Protein AF-A0A1Z4RRH3-F1 (afdb_monomer_lite)

pLDDT: mean 76.37, std 22.97, range [36.44, 98.81]

Foldseek 3Di:
DDDDDDDPDDPQDDDDDDDDDDDDDDDDDDDDDDDDDDDDPDDDDDPPPPPPPPCPPCLDLVVLVVLQVVLVVCVVVVVLVSSLVSLVSSLVSLVVQLVVLQVQLVVCVPPDNVSSVVSPVSSVVSLVSSLVSLQVSLVSCVVVVNNVVNLVSLVVSCVSPPCPDPSNVVSVVSCCVVVVDPDHDDDPDDPPPPPPDDDDDDDDDDDDDDDDDDDDDDDDDDDDDDDDDDDDDDDDDD

Structure (mmCIF, N/CA/C/O backbone):
data_AF-A0A1Z4RRH3-F1
#
_entry.id   AF-A0A1Z4RRH3-F1
#
loop_
_atom_site.group_PDB
_atom_site.id
_atom_site.type_symbol
_atom_site.label_atom_id
_atom_site.label_alt_id
_atom_site.label_comp_id
_atom_site.label_asym_id
_atom_site.label_entity_id
_atom_site.label_seq_id
_atom_site.pdbx_PDB_ins_code
_atom_site.Cartn_x
_atom_site.Cartn_y
_atom_site.Cartn_z
_atom_site.occupancy
_atom_site.B_iso_or_equiv
_atom_site.auth_seq_id
_atom_site.auth_comp_id
_atom_site.auth_asym_id
_atom_site.auth_atom_id
_atom_site.pdbx_PDB_model_num
ATOM 1 N N . MET A 1 1 ? -49.517 -27.816 3.207 1.00 49.09 1 MET A N 1
ATOM 2 C CA . MET A 1 1 ? -48.050 -27.726 3.053 1.00 49.09 1 MET A CA 1
ATOM 3 C C . MET A 1 1 ? -47.713 -27.229 1.655 1.00 49.09 1 MET A C 1
ATOM 5 O O . MET A 1 1 ? -48.029 -27.925 0.699 1.00 49.09 1 MET A O 1
ATOM 9 N N . PRO A 1 2 ? -47.130 -26.027 1.548 1.00 43.59 2 PRO A N 1
ATOM 10 C CA . PRO A 1 2 ? -46.137 -25.720 0.515 1.00 43.59 2 PRO A CA 1
ATOM 11 C C . PRO A 1 2 ? -44.887 -25.030 1.107 1.00 43.59 2 PRO A C 1
ATOM 13 O O . PRO A 1 2 ? -44.972 -24.302 2.094 1.00 43.59 2 PRO A O 1
ATOM 16 N N . LYS A 1 3 ? -43.713 -25.284 0.515 1.00 48.03 3 LYS A N 1
ATOM 17 C CA . LYS A 1 3 ? -42.422 -24.691 0.906 1.00 48.03 3 LYS A CA 1
ATOM 18 C C . LYS A 1 3 ? -42.328 -23.246 0.393 1.00 48.03 3 LYS A C 1
ATOM 20 O O . LYS A 1 3 ? -42.442 -23.037 -0.811 1.00 48.03 3 LYS A O 1
ATOM 25 N N . LEU A 1 4 ? -42.086 -22.277 1.282 1.00 42.31 4 LEU A N 1
ATOM 26 C CA . LEU A 1 4 ? -41.674 -20.918 0.907 1.00 42.31 4 LEU A CA 1
ATOM 27 C C . LEU A 1 4 ? -40.146 -20.871 0.763 1.00 42.31 4 LEU A C 1
ATOM 29 O O . LEU A 1 4 ? -39.418 -21.211 1.691 1.00 42.31 4 LEU A O 1
ATOM 33 N N . ASN A 1 5 ? -39.688 -20.459 -0.416 1.00 41.81 5 ASN A N 1
ATOM 34 C CA . ASN A 1 5 ? -38.292 -20.213 -0.764 1.00 41.81 5 ASN A CA 1
ATOM 35 C C . ASN A 1 5 ? -37.915 -18.774 -0.348 1.00 41.81 5 ASN A C 1
ATOM 37 O O . ASN A 1 5 ? -38.615 -17.835 -0.723 1.00 41.81 5 ASN A O 1
ATOM 41 N N . ILE A 1 6 ? -36.853 -18.600 0.448 1.00 55.06 6 ILE A N 1
ATOM 42 C CA . ILE A 1 6 ? -36.464 -17.338 1.119 1.00 55.06 6 ILE A CA 1
ATOM 43 C C . ILE A 1 6 ? -35.182 -16.776 0.481 1.00 55.06 6 ILE A C 1
ATOM 45 O O . ILE A 1 6 ? -34.203 -16.532 1.167 1.00 55.06 6 ILE A O 1
ATOM 49 N N . ASN A 1 7 ? -35.156 -16.587 -0.842 1.00 48.81 7 ASN A N 1
ATOM 50 C CA . ASN A 1 7 ? -33.930 -16.151 -1.533 1.00 48.81 7 ASN A CA 1
ATOM 51 C C . ASN A 1 7 ? -34.070 -14.941 -2.476 1.00 48.81 7 ASN A C 1
ATOM 53 O O . ASN A 1 7 ? -33.170 -14.713 -3.269 1.00 48.81 7 ASN A O 1
ATOM 57 N N . ASP A 1 8 ? -35.119 -14.115 -2.366 1.00 49.94 8 ASP A N 1
ATOM 58 C CA . ASP A 1 8 ? -35.350 -13.026 -3.345 1.00 49.94 8 ASP A CA 1
ATOM 59 C C . ASP A 1 8 ? -35.604 -11.623 -2.769 1.00 49.94 8 ASP A C 1
ATOM 61 O O . ASP A 1 8 ? -36.307 -10.807 -3.366 1.00 49.94 8 ASP A O 1
ATOM 65 N N . ARG A 1 9 ? -35.028 -11.272 -1.613 1.00 52.41 9 ARG A N 1
ATOM 66 C CA . ARG A 1 9 ? -35.102 -9.884 -1.116 1.00 52.41 9 ARG A CA 1
ATOM 67 C C . ARG A 1 9 ? -33.844 -9.460 -0.373 1.00 52.41 9 ARG A C 1
ATOM 69 O O . ARG A 1 9 ? -33.798 -9.662 0.828 1.00 52.41 9 ARG A O 1
ATOM 76 N N . GLN A 1 10 ? -32.880 -8.861 -1.081 1.00 48.16 10 GLN A N 1
ATOM 77 C CA . GLN A 1 10 ? -32.069 -7.711 -0.610 1.00 48.16 10 GLN A CA 1
ATOM 78 C C . GLN A 1 10 ? -31.102 -7.134 -1.677 1.00 48.16 10 GLN A C 1
ATOM 80 O O . GLN A 1 10 ? -30.244 -6.318 -1.358 1.00 48.16 10 GLN A O 1
ATOM 85 N N . PHE A 1 11 ? -31.228 -7.487 -2.960 1.00 47.66 11 PHE A N 1
ATOM 86 C CA . PHE A 1 11 ? -30.386 -6.916 -4.019 1.00 47.66 11 PHE A CA 1
ATOM 87 C C . PHE A 1 11 ? -31.148 -5.836 -4.800 1.00 47.66 11 PHE A C 1
ATOM 89 O O . PHE A 1 11 ? -31.590 -6.093 -5.909 1.00 47.66 11 PHE A O 1
ATOM 96 N N . SER A 1 12 ? -31.378 -4.658 -4.200 1.00 45.47 12 SER A N 1
ATOM 97 C CA . SER A 1 12 ? -31.616 -3.392 -4.931 1.00 45.47 12 SER A CA 1
ATOM 98 C C . SER A 1 12 ? -31.914 -2.221 -3.979 1.00 45.47 12 SER A C 1
ATOM 100 O O . SER A 1 12 ? -33.076 -1.900 -3.743 1.00 45.47 12 SER A O 1
ATOM 102 N N . LEU A 1 13 ? -30.885 -1.535 -3.476 1.00 38.53 13 LEU A N 1
ATOM 103 C CA . LEU A 1 13 ? -30.997 -0.211 -2.841 1.00 38.53 13 LEU A CA 1
ATOM 104 C C . LEU A 1 13 ? -29.638 0.515 -2.979 1.00 38.53 13 LEU A C 1
ATOM 106 O O . LEU A 1 13 ? -28.646 -0.031 -2.525 1.00 38.53 13 LEU A O 1
ATOM 110 N N . ILE A 1 14 ? -29.432 1.715 -3.528 1.00 47.66 14 ILE A N 1
ATOM 111 C CA . ILE A 1 14 ? -30.179 2.651 -4.377 1.00 47.66 14 ILE A CA 1
ATOM 112 C C . ILE A 1 14 ? -29.084 3.446 -5.117 1.00 47.66 14 ILE A C 1
ATOM 114 O O . ILE A 1 14 ? -28.177 3.992 -4.490 1.00 47.66 14 ILE A O 1
ATOM 118 N N . PHE A 1 15 ? -29.175 3.524 -6.443 1.00 48.03 15 PHE A N 1
ATOM 119 C CA . PHE A 1 15 ? -28.400 4.435 -7.285 1.00 48.03 15 PHE A CA 1
ATOM 120 C C . PHE A 1 15 ? -28.913 5.866 -7.049 1.00 48.03 15 PHE A C 1
ATOM 122 O O . PHE A 1 15 ? -30.026 6.185 -7.454 1.00 48.03 15 PHE A O 1
ATOM 129 N N . ASN A 1 16 ? -28.141 6.718 -6.372 1.00 37.84 16 ASN A N 1
ATOM 130 C CA . ASN A 1 16 ? -28.470 8.136 -6.190 1.00 37.84 16 ASN A CA 1
ATOM 131 C C . ASN A 1 16 ? -27.359 9.004 -6.791 1.00 37.84 16 ASN A C 1
ATOM 133 O O . ASN A 1 16 ? -26.435 9.416 -6.094 1.00 37.84 16 ASN A O 1
ATOM 137 N N . LEU A 1 17 ? -27.460 9.295 -8.090 1.00 43.72 17 LEU A N 1
ATOM 138 C CA . LEU A 1 17 ? -26.687 10.358 -8.736 1.00 43.72 17 LEU A CA 1
ATOM 139 C C . LEU A 1 17 ? -27.622 11.262 -9.550 1.00 43.72 17 LEU A C 1
ATOM 141 O O . LEU A 1 17 ? -27.669 11.241 -10.774 1.00 43.72 17 LEU A O 1
ATOM 145 N N . THR A 1 18 ? -28.389 12.057 -8.816 1.00 40.94 18 THR A N 1
ATOM 146 C CA . THR A 1 18 ? -29.237 13.163 -9.283 1.00 40.94 18 THR A CA 1
ATOM 147 C C . THR A 1 18 ? -29.171 14.182 -8.148 1.00 40.94 18 THR A C 1
ATOM 149 O O . THR A 1 18 ? -29.613 13.891 -7.044 1.00 40.94 18 THR A O 1
ATOM 152 N N . THR A 1 19 ? -28.576 15.369 -8.256 1.00 42.31 19 THR A N 1
ATOM 153 C CA . THR A 1 19 ? -28.977 16.497 -9.106 1.00 42.31 19 THR A CA 1
ATOM 154 C C . THR A 1 19 ? -27.961 17.621 -8.843 1.00 42.31 19 THR A C 1
ATOM 156 O O . THR A 1 19 ? -27.684 17.864 -7.670 1.00 42.31 19 THR A O 1
ATOM 159 N N . ARG A 1 20 ? -27.442 18.309 -9.879 1.00 50.25 20 ARG A N 1
ATOM 160 C CA . ARG A 1 20 ? -27.109 19.764 -9.927 1.00 50.25 20 ARG A CA 1
ATOM 161 C C . ARG A 1 20 ? -26.192 20.101 -11.113 1.00 50.25 20 ARG A C 1
ATOM 163 O O . ARG A 1 20 ? -25.026 20.441 -10.958 1.00 50.25 20 ARG A O 1
ATOM 170 N N . TYR A 1 21 ? -26.776 20.061 -12.308 1.00 38.84 21 TYR A N 1
ATOM 171 C CA . TYR A 1 21 ? -26.393 20.967 -13.388 1.00 38.84 21 TYR A CA 1
ATOM 172 C C . TYR A 1 21 ? -27.219 22.245 -13.199 1.00 38.84 21 TYR A C 1
ATOM 174 O O . TYR A 1 21 ? -28.445 22.190 -13.284 1.00 38.84 21 TYR A O 1
ATOM 182 N N . LEU A 1 22 ? -26.574 23.383 -12.935 1.00 46.41 22 LEU A N 1
ATOM 183 C CA . LEU A 1 22 ? -27.162 24.684 -13.244 1.00 46.41 22 LEU A CA 1
ATOM 184 C C . LEU A 1 22 ? -26.135 25.544 -13.986 1.00 46.41 22 LEU A C 1
ATOM 186 O O . LEU A 1 22 ? -25.133 26.000 -13.447 1.00 46.41 22 LEU A O 1
ATOM 190 N N . LEU A 1 23 ? -26.457 25.690 -15.261 1.00 39.47 23 LEU A N 1
ATOM 191 C CA . LEU A 1 23 ? -26.053 26.663 -16.259 1.00 39.47 23 LEU A CA 1
ATOM 192 C C . LEU A 1 23 ? -26.070 28.097 -15.693 1.00 39.47 23 LEU A C 1
ATOM 194 O O . LEU A 1 23 ? -27.136 28.579 -15.326 1.00 39.47 23 LEU A O 1
ATOM 198 N N . ILE A 1 24 ? -24.930 28.801 -15.706 1.00 48.62 24 ILE A N 1
ATOM 199 C CA . ILE A 1 24 ? -24.908 30.259 -15.911 1.00 48.62 24 ILE A CA 1
ATOM 200 C C . ILE A 1 24 ? -23.833 30.587 -16.950 1.00 48.62 24 ILE A C 1
ATOM 202 O O . ILE A 1 24 ? -22.635 30.628 -16.688 1.00 48.62 24 ILE A O 1
ATOM 206 N N . LEU A 1 25 ? -24.346 30.779 -18.160 1.00 41.19 25 LEU A N 1
ATOM 207 C CA . LEU A 1 25 ? -23.749 31.433 -19.305 1.00 41.19 25 LEU A CA 1
ATOM 208 C C . LEU A 1 25 ? -23.825 32.946 -19.062 1.00 41.19 25 LEU A C 1
ATOM 210 O O . LEU A 1 25 ? -24.920 33.504 -19.059 1.00 41.19 25 LEU A O 1
ATOM 214 N N . THR A 1 26 ? -22.686 33.616 -18.919 1.00 46.78 26 THR A N 1
ATOM 215 C CA . THR A 1 26 ? -22.592 35.058 -19.182 1.00 46.78 26 THR A CA 1
ATOM 216 C C . THR A 1 26 ? -21.395 35.319 -20.080 1.00 46.78 26 THR A C 1
ATOM 218 O O . THR A 1 26 ? -20.244 35.276 -19.650 1.00 46.78 26 THR A O 1
ATOM 221 N N . LEU A 1 27 ? -21.719 35.569 -21.349 1.00 45.22 27 LEU A N 1
ATOM 222 C CA . LEU A 1 27 ? -20.911 36.296 -22.318 1.00 45.22 27 LEU A CA 1
ATOM 223 C C . LEU A 1 27 ? -20.303 37.541 -21.661 1.00 45.22 27 LEU A C 1
ATOM 225 O O . LEU A 1 27 ? -21.038 38.389 -21.159 1.00 45.22 27 LEU A O 1
ATOM 229 N N . SER A 1 28 ? -18.986 37.695 -21.765 1.00 42.22 28 SER A N 1
ATOM 230 C CA . SER A 1 28 ? -18.381 39.021 -21.789 1.00 42.22 28 SER A CA 1
ATOM 231 C C . SER A 1 28 ? -17.502 39.119 -23.026 1.00 42.22 28 SER A C 1
ATOM 233 O O . SER A 1 28 ? -16.481 38.447 -23.162 1.00 42.22 28 SER A O 1
ATOM 235 N N . LEU A 1 29 ? -18.011 39.908 -23.964 1.00 49.06 29 LEU A N 1
ATOM 236 C CA . LEU A 1 29 ? -17.448 40.264 -25.249 1.00 49.06 29 LEU A CA 1
ATOM 237 C C . LEU A 1 29 ? -16.916 41.697 -25.099 1.00 49.06 29 LEU A C 1
ATOM 239 O O . LEU A 1 29 ? -17.702 42.630 -25.175 1.00 49.06 29 LEU A O 1
ATOM 243 N N . ILE A 1 30 ? -15.618 41.868 -24.851 1.00 48.75 30 ILE A N 1
ATOM 244 C CA . ILE A 1 30 ? -14.840 43.119 -24.983 1.00 48.75 30 ILE A CA 1
ATOM 245 C C . ILE A 1 30 ? -13.411 42.618 -25.265 1.00 48.75 30 ILE A C 1
ATOM 247 O O . ILE A 1 30 ? -12.857 41.893 -24.450 1.00 48.75 30 ILE A O 1
ATOM 251 N N . GLY A 1 31 ? -12.808 42.765 -26.441 1.00 41.50 31 GLY A N 1
ATOM 252 C CA . GLY A 1 31 ? -12.464 44.003 -27.133 1.00 41.50 31 GLY A CA 1
ATOM 253 C C . GLY A 1 31 ? -10.964 43.911 -27.450 1.00 41.50 31 GLY A C 1
ATOM 254 O O . GLY A 1 31 ? -10.138 44.027 -26.553 1.00 41.50 31 GLY A O 1
ATOM 255 N N . LEU A 1 32 ? -10.613 43.609 -28.704 1.00 44.47 32 LEU A N 1
ATOM 256 C CA . LEU A 1 32 ? -9.227 43.560 -29.185 1.00 44.47 32 LEU A CA 1
ATOM 257 C C . LEU A 1 32 ? -8.694 44.986 -29.398 1.00 44.47 32 LEU A C 1
ATOM 259 O O . LEU A 1 32 ? -9.338 45.754 -30.114 1.00 44.47 32 LEU A O 1
ATOM 263 N N . PRO A 1 33 ? -7.473 45.298 -28.939 1.00 52.44 33 PRO A N 1
ATOM 264 C CA . PRO A 1 33 ? -6.572 46.142 -29.702 1.00 52.44 33 PRO A CA 1
ATOM 265 C C . PRO A 1 33 ? -5.499 45.268 -30.357 1.00 52.44 33 PRO A C 1
ATOM 267 O O . PRO A 1 33 ? -4.758 44.534 -29.705 1.00 52.44 33 PRO A O 1
ATOM 270 N N . ILE A 1 34 ? -5.457 45.344 -31.686 1.00 48.81 34 ILE A N 1
ATOM 271 C CA . ILE A 1 34 ? -4.390 44.804 -32.522 1.00 48.81 34 ILE A CA 1
ATOM 272 C C . ILE A 1 34 ? -3.142 45.639 -32.226 1.00 48.81 34 ILE A C 1
ATOM 274 O O . ILE A 1 34 ? -3.043 46.781 -32.670 1.00 48.81 34 ILE A O 1
ATOM 278 N N . THR A 1 35 ? -2.201 45.084 -31.468 1.00 47.16 35 THR A N 1
ATOM 279 C CA . THR A 1 35 ? -0.867 45.670 -31.317 1.00 47.16 35 THR A CA 1
ATOM 280 C C . THR A 1 35 ? 0.059 45.018 -32.339 1.00 47.16 35 THR A C 1
ATOM 282 O O . THR A 1 35 ? 0.336 43.826 -32.265 1.00 47.16 35 THR A O 1
ATOM 285 N N . SER A 1 36 ? 0.462 45.831 -33.314 1.00 47.78 36 SER A N 1
ATOM 286 C CA . SER A 1 36 ? 1.729 45.828 -34.055 1.00 47.78 36 SER A CA 1
ATOM 287 C C . SER A 1 36 ? 2.430 44.480 -34.281 1.00 47.78 36 SER A C 1
ATOM 289 O O . SER A 1 36 ? 3.090 43.944 -33.395 1.00 47.78 36 SER A O 1
ATOM 291 N N . LEU A 1 37 ? 2.406 44.015 -35.536 1.00 42.72 37 LEU A N 1
ATOM 292 C CA . LEU A 1 37 ? 3.411 43.098 -36.076 1.00 42.72 37 LEU A CA 1
ATOM 293 C C . LEU A 1 37 ? 4.793 43.752 -35.942 1.00 42.72 37 LEU A C 1
ATOM 295 O O . LEU A 1 37 ? 5.133 44.667 -36.690 1.00 42.72 37 LEU A O 1
ATOM 299 N N . GLN A 1 38 ? 5.591 43.264 -35.001 1.00 46.50 38 GLN A N 1
ATOM 300 C CA . GLN A 1 38 ? 7.026 43.487 -34.979 1.00 46.50 38 GLN A CA 1
ATOM 301 C C . GLN A 1 38 ? 7.656 42.175 -35.436 1.00 46.50 38 GLN A C 1
ATOM 303 O O . GLN A 1 38 ? 7.606 41.166 -34.734 1.00 46.50 38 GLN A O 1
ATOM 308 N N . ALA A 1 39 ? 8.155 42.172 -36.673 1.00 47.31 39 ALA A N 1
ATOM 309 C CA . ALA A 1 39 ? 8.960 41.087 -37.205 1.00 47.31 39 ALA A CA 1
ATOM 310 C C . ALA A 1 39 ? 10.209 40.958 -36.326 1.00 47.31 39 ALA A C 1
ATOM 312 O O . ALA A 1 39 ? 11.121 41.778 -36.407 1.00 47.31 39 ALA A O 1
ATOM 313 N N . GLN A 1 40 ? 10.208 39.966 -35.440 1.00 39.62 40 GLN A N 1
ATOM 314 C CA . GLN A 1 40 ? 11.383 39.582 -34.684 1.00 39.62 40 GLN A CA 1
ATOM 315 C C . GLN A 1 40 ? 12.040 38.422 -35.419 1.00 39.62 40 GLN A C 1
ATOM 317 O O . GLN A 1 40 ? 11.528 37.304 -35.430 1.00 39.62 40 GLN A O 1
ATOM 322 N N . GLU A 1 41 ? 13.165 38.725 -36.062 1.00 46.69 41 GLU A N 1
ATOM 323 C CA . GLU A 1 41 ? 14.155 37.734 -36.461 1.00 46.69 41 GLU A CA 1
ATOM 324 C C . GLU A 1 41 ? 14.525 36.912 -35.222 1.00 46.69 41 GLU A C 1
ATOM 326 O O . GLU A 1 41 ? 15.184 37.397 -34.301 1.00 46.69 41 GLU A O 1
ATOM 331 N N . THR A 1 42 ? 14.060 35.668 -35.166 1.00 36.44 42 THR A N 1
ATOM 332 C CA . THR A 1 42 ? 14.525 34.692 -34.187 1.00 36.44 42 THR A CA 1
ATOM 333 C C . THR A 1 42 ? 15.576 33.821 -34.849 1.00 36.44 42 THR A C 1
ATOM 335 O O . THR A 1 42 ? 15.303 32.911 -35.631 1.00 36.44 42 THR A O 1
ATOM 338 N N . THR A 1 43 ? 16.821 34.142 -34.514 1.00 36.97 43 THR A N 1
ATOM 339 C CA . THR A 1 43 ? 17.958 33.241 -34.605 1.00 36.97 43 THR A CA 1
ATOM 340 C C . THR A 1 43 ? 17.579 31.883 -34.019 1.00 36.97 43 THR A C 1
ATOM 342 O O . THR A 1 43 ? 17.114 31.762 -32.885 1.00 36.97 43 THR A O 1
ATOM 345 N N . SER A 1 44 ? 17.749 30.848 -34.834 1.00 47.72 44 SER A N 1
ATOM 346 C CA . SER A 1 44 ? 17.620 29.459 -34.427 1.00 47.72 44 SER A CA 1
ATOM 347 C C . SER A 1 44 ? 18.663 29.146 -33.356 1.00 47.72 44 SER A C 1
ATOM 349 O O . SER A 1 44 ? 19.837 28.968 -33.659 1.00 47.72 44 SER A O 1
ATOM 351 N N . SER A 1 45 ? 18.221 29.075 -32.106 1.00 44.56 45 SER A N 1
ATOM 352 C CA . SER A 1 45 ? 18.906 28.356 -31.037 1.00 44.56 45 SER A CA 1
ATOM 353 C C . SER A 1 45 ? 17.863 27.481 -30.365 1.00 44.56 45 SER A C 1
ATOM 355 O O . SER A 1 45 ? 17.066 27.931 -29.546 1.00 44.56 45 SER A O 1
ATOM 357 N N . GLU A 1 46 ? 17.847 26.230 -30.812 1.00 50.22 46 GLU A N 1
ATOM 358 C CA . GLU A 1 46 ? 17.071 25.103 -30.313 1.00 50.22 46 GLU A CA 1
ATOM 359 C C . GLU A 1 46 ? 17.298 24.913 -28.805 1.00 50.22 46 GLU A C 1
ATOM 361 O O . GLU A 1 46 ? 18.138 24.134 -28.362 1.00 50.22 46 GLU A O 1
ATOM 366 N N . SER A 1 47 ? 16.538 25.625 -27.979 1.00 47.34 47 SER A N 1
ATOM 367 C CA . SER A 1 47 ? 16.235 25.157 -26.635 1.00 47.34 47 SER A CA 1
ATOM 368 C C . SER A 1 47 ? 14.992 24.289 -26.758 1.00 47.34 47 SER A C 1
ATOM 370 O O . SER A 1 47 ? 13.882 24.818 -26.741 1.00 47.34 47 SER A O 1
ATOM 372 N N . THR A 1 48 ? 15.154 22.970 -26.902 1.00 54.44 48 THR A N 1
ATOM 373 C CA . THR A 1 48 ? 14.059 22.022 -26.650 1.00 54.44 48 THR A CA 1
ATOM 374 C C . THR A 1 48 ? 13.415 22.413 -25.323 1.00 54.44 48 THR A C 1
ATOM 376 O O . THR A 1 48 ? 14.077 22.292 -24.282 1.00 54.44 48 THR A O 1
ATOM 379 N N . PRO A 1 49 ? 12.160 22.893 -25.297 1.00 47.25 49 PRO A N 1
ATOM 380 C CA . PRO A 1 49 ? 11.486 23.064 -24.036 1.00 47.25 49 PRO A CA 1
ATOM 381 C C . PRO A 1 49 ? 11.229 21.643 -23.553 1.00 47.25 49 PRO A C 1
ATOM 383 O O . PRO A 1 49 ? 10.341 20.949 -24.050 1.00 47.25 49 PRO A O 1
ATOM 386 N N . LYS A 1 50 ? 12.028 21.177 -22.587 1.00 55.75 50 LYS A N 1
ATOM 387 C CA . LYS A 1 50 ? 11.629 20.059 -21.739 1.00 55.75 50 LYS A CA 1
ATOM 388 C C . LYS A 1 50 ? 10.384 20.546 -21.017 1.00 55.75 50 LYS A C 1
ATOM 390 O O . LYS A 1 50 ? 10.481 21.142 -19.944 1.00 55.75 50 LYS A O 1
ATOM 395 N N . SER A 1 51 ? 9.233 20.360 -21.662 1.00 43.72 51 SER A N 1
ATOM 396 C CA . SER A 1 51 ? 7.914 20.603 -21.108 1.00 43.72 51 SER A CA 1
ATOM 397 C C . SER A 1 51 ? 7.771 19.619 -19.964 1.00 43.72 51 SER A C 1
ATOM 399 O O . SER A 1 51 ? 7.292 18.495 -20.098 1.00 43.72 51 SER A O 1
ATOM 401 N N . THR A 1 52 ? 8.331 20.013 -18.828 1.00 45.50 52 THR A N 1
ATOM 402 C CA . THR A 1 52 ? 8.111 19.360 -17.560 1.00 45.50 52 THR A CA 1
ATOM 403 C C . THR A 1 52 ? 6.702 19.781 -17.220 1.00 45.50 52 THR A C 1
ATOM 405 O O . THR A 1 52 ? 6.495 20.763 -16.509 1.00 45.50 52 THR A O 1
ATOM 408 N N . ILE A 1 53 ? 5.718 19.083 -17.791 1.00 49.78 53 ILE A N 1
ATOM 409 C CA . ILE A 1 53 ? 4.401 19.063 -17.187 1.00 49.78 53 ILE A CA 1
ATOM 410 C C . ILE A 1 53 ? 4.693 18.551 -15.780 1.00 49.78 53 ILE A C 1
ATOM 412 O O . ILE A 1 53 ? 4.947 17.362 -15.582 1.00 49.78 53 ILE A O 1
ATOM 416 N N . LYS A 1 54 ? 4.760 19.468 -14.806 1.00 45.47 54 LYS A N 1
ATOM 417 C CA . LYS A 1 54 ? 4.630 19.146 -13.390 1.00 45.47 54 LYS A CA 1
ATOM 418 C C . LYS A 1 54 ? 3.203 18.660 -13.241 1.00 45.47 54 LYS A C 1
ATOM 420 O O . LYS A 1 54 ? 2.302 19.371 -12.808 1.00 45.47 54 LYS A O 1
ATOM 425 N N . LEU A 1 55 ? 2.994 17.441 -13.709 1.00 43.91 55 LEU A N 1
ATOM 426 C CA . LEU A 1 55 ? 1.885 16.631 -13.327 1.00 43.91 55 LEU A CA 1
ATOM 427 C C . LEU A 1 55 ? 2.098 16.450 -11.832 1.00 43.91 55 LEU A C 1
ATOM 429 O O . LEU A 1 55 ? 2.775 15.529 -11.388 1.00 43.91 55 LEU A O 1
ATOM 433 N N . ASN A 1 56 ? 1.441 17.301 -11.051 1.00 53.09 56 ASN A N 1
ATOM 434 C CA . ASN A 1 56 ? 0.994 16.982 -9.699 1.00 53.09 56 ASN A CA 1
ATOM 435 C C . ASN A 1 56 ? -0.038 15.831 -9.789 1.00 53.09 56 ASN A C 1
ATOM 437 O O . ASN A 1 56 ? -1.093 15.862 -9.162 1.00 53.09 56 ASN A O 1
ATOM 441 N N . SER A 1 57 ? 0.200 14.881 -10.694 1.00 65.75 57 SER A N 1
ATOM 442 C CA . SER A 1 57 ? -0.707 13.835 -11.073 1.00 65.75 57 SER A CA 1
ATOM 443 C C . SER A 1 57 ? -0.591 12.817 -9.979 1.00 65.75 57 SER A C 1
ATOM 445 O O . SER A 1 57 ? 0.442 12.168 -9.796 1.00 65.75 57 SER A O 1
ATOM 447 N N . ILE A 1 58 ? -1.703 12.687 -9.274 1.00 74.81 58 ILE A N 1
ATOM 448 C CA . ILE A 1 58 ? -1.990 11.593 -8.359 1.00 74.81 58 ILE A CA 1
ATOM 449 C C . ILE A 1 58 ? -1.659 10.246 -9.031 1.00 74.81 58 ILE A C 1
ATOM 451 O O . ILE A 1 58 ? -1.273 9.301 -8.356 1.00 74.81 58 ILE A O 1
ATOM 455 N N . PHE A 1 59 ? -1.710 10.182 -10.366 1.00 88.31 59 PHE A N 1
ATOM 456 C CA . PHE A 1 59 ? -1.326 9.040 -11.179 1.00 88.31 59 PHE A CA 1
ATOM 457 C C . PHE A 1 59 ? 0.199 8.936 -11.420 1.00 88.31 59 PHE A C 1
ATOM 459 O O . PHE A 1 59 ? 0.684 8.998 -12.550 1.00 88.31 59 PHE A O 1
ATOM 466 N N . SER A 1 60 ? 0.969 8.816 -10.341 1.00 93.81 60 SER A N 1
ATOM 467 C CA . SER A 1 60 ? 2.423 8.588 -10.335 1.00 93.81 60 SER A CA 1
ATOM 468 C C . SER A 1 60 ? 2.818 7.816 -9.072 1.00 93.81 60 SER A C 1
ATOM 470 O O . SER A 1 60 ? 2.014 7.715 -8.142 1.00 93.81 60 SER A O 1
ATOM 472 N N . ILE A 1 61 ? 4.035 7.259 -9.015 1.00 95.56 61 ILE A N 1
ATOM 473 C CA . ILE A 1 61 ? 4.506 6.572 -7.798 1.00 95.56 61 ILE A CA 1
ATOM 474 C C . ILE A 1 61 ? 4.553 7.580 -6.641 1.00 95.56 61 ILE A C 1
ATOM 476 O O . ILE A 1 61 ? 4.078 7.301 -5.543 1.00 95.56 61 ILE A O 1
ATOM 480 N N . GLU A 1 62 ? 5.052 8.782 -6.908 1.00 95.94 62 GLU A N 1
ATOM 481 C CA . GLU A 1 62 ? 5.128 9.894 -5.964 1.00 95.94 62 GLU A CA 1
ATOM 482 C C . GLU A 1 62 ? 3.732 10.363 -5.532 1.00 95.94 62 GLU A C 1
ATOM 484 O O . GLU A 1 62 ? 3.514 10.645 -4.356 1.00 95.94 62 GLU A O 1
ATOM 489 N N . GLY A 1 63 ? 2.769 10.396 -6.457 1.00 96.00 63 GLY A N 1
ATOM 490 C CA . GLY A 1 63 ? 1.367 10.699 -6.167 1.00 96.00 63 GLY A CA 1
ATOM 491 C C . GLY A 1 63 ? 0.719 9.670 -5.239 1.00 96.00 63 GLY A C 1
ATOM 492 O O . GLY A 1 63 ? 0.062 10.052 -4.272 1.00 96.00 63 GLY A O 1
ATOM 493 N N . GLY A 1 64 ? 0.961 8.377 -5.476 1.00 97.19 64 GLY A N 1
ATOM 494 C CA . GLY A 1 64 ? 0.525 7.301 -4.582 1.00 97.19 64 GLY A CA 1
ATOM 495 C C . GLY A 1 64 ? 1.155 7.404 -3.189 1.00 97.19 64 GLY A C 1
ATOM 496 O O . GLY A 1 64 ? 0.450 7.310 -2.188 1.00 97.19 64 GLY A O 1
ATOM 497 N N . LYS A 1 65 ? 2.460 7.694 -3.106 1.00 97.75 65 LYS A N 1
ATOM 498 C CA . LYS A 1 65 ? 3.163 7.900 -1.825 1.00 97.75 65 LYS A CA 1
ATOM 499 C C . LYS A 1 65 ? 2.641 9.108 -1.063 1.00 97.75 65 LYS A C 1
ATOM 501 O O . LYS A 1 65 ? 2.478 9.049 0.151 1.00 97.75 65 LYS A O 1
ATOM 506 N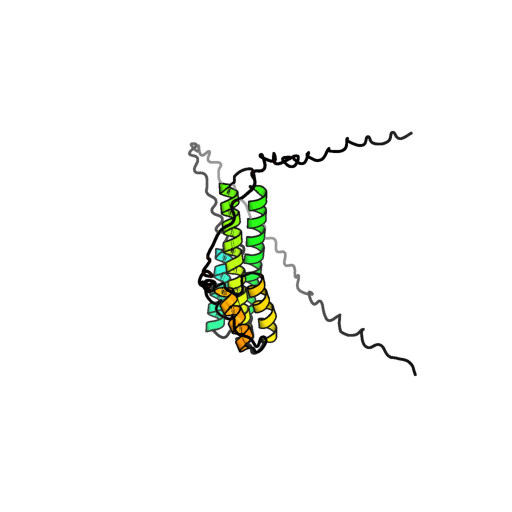 N . LYS A 1 66 ? 2.327 10.192 -1.771 1.00 97.62 66 LYS A N 1
ATOM 507 C CA . LYS A 1 66 ? 1.704 11.368 -1.167 1.00 97.62 66 LYS A CA 1
ATOM 508 C C . LYS A 1 66 ? 0.340 11.030 -0.560 1.00 97.62 66 LYS A C 1
ATOM 510 O O . LYS A 1 66 ? 0.046 11.486 0.536 1.00 97.62 66 LYS A O 1
ATOM 515 N N . LEU A 1 67 ? -0.474 10.212 -1.234 1.00 98.12 67 LEU A N 1
ATOM 516 C CA . LEU A 1 67 ? -1.748 9.748 -0.673 1.00 98.12 67 LEU A CA 1
ATOM 517 C C . LEU A 1 67 ? -1.551 8.950 0.622 1.00 98.12 67 LEU A C 1
ATOM 519 O O . LEU A 1 67 ? -2.330 9.138 1.549 1.00 98.12 67 LEU A O 1
ATOM 523 N N . MET A 1 68 ? -0.520 8.104 0.706 1.00 98.56 68 MET A N 1
ATOM 524 C CA . MET A 1 68 ? -0.189 7.393 1.949 1.00 98.56 68 MET A CA 1
ATOM 525 C C . MET A 1 68 ? 0.216 8.363 3.064 1.00 98.56 68 MET A C 1
ATOM 527 O O . MET A 1 68 ? -0.352 8.310 4.143 1.00 98.56 68 MET A O 1
ATOM 531 N N . GLN A 1 69 ? 1.086 9.336 2.778 1.00 98.50 69 GLN A N 1
ATOM 532 C CA . GLN A 1 69 ? 1.471 10.364 3.757 1.00 98.50 69 GLN A CA 1
ATOM 533 C C . GLN A 1 69 ? 0.272 11.185 4.256 1.00 98.50 69 GLN A C 1
ATOM 535 O O . GLN A 1 69 ? 0.174 11.505 5.437 1.00 98.50 69 GLN A O 1
ATOM 540 N N . GLU A 1 70 ? -0.654 11.539 3.362 1.00 98.31 70 GLU A N 1
ATOM 541 C CA . GLU A 1 70 ? -1.904 12.211 3.732 1.00 98.31 70 GLU A CA 1
ATOM 542 C C . GLU A 1 70 ? -2.808 11.304 4.586 1.00 98.31 70 GLU A C 1
ATOM 544 O O . GLU A 1 70 ? -3.552 11.803 5.430 1.00 98.31 70 GLU A O 1
ATOM 549 N N . ALA A 1 71 ? -2.752 9.983 4.390 1.00 98.69 71 ALA A N 1
ATOM 550 C CA . ALA A 1 71 ? -3.450 9.025 5.238 1.00 98.69 71 ALA A CA 1
ATOM 551 C C . ALA A 1 71 ? -2.821 8.922 6.629 1.00 98.69 71 ALA A C 1
ATOM 553 O O . ALA A 1 71 ? -3.561 8.950 7.607 1.00 98.69 71 ALA A O 1
ATOM 554 N N . ASP A 1 72 ? -1.491 8.872 6.725 1.00 98.62 72 ASP A N 1
ATOM 555 C CA . ASP A 1 72 ? -0.766 8.872 8.002 1.00 98.62 72 ASP A CA 1
ATOM 556 C C . ASP A 1 72 ? -1.128 10.113 8.825 1.00 98.62 72 ASP A C 1
ATOM 558 O O . ASP A 1 72 ? -1.532 10.015 9.981 1.00 98.62 72 ASP A O 1
ATOM 562 N N . GLN A 1 73 ? -1.122 11.287 8.186 1.00 98.69 73 GLN A N 1
ATOM 563 C CA . GLN A 1 73 ? -1.574 12.531 8.812 1.00 98.69 73 GLN A CA 1
ATOM 564 C C . GLN A 1 73 ? -3.035 12.456 9.267 1.00 98.69 73 GLN A C 1
ATOM 566 O O . GLN A 1 73 ? -3.390 12.991 10.317 1.00 98.69 73 GLN A O 1
ATOM 571 N N . ALA A 1 74 ? -3.912 11.822 8.489 1.00 98.56 74 ALA A N 1
ATOM 572 C CA . ALA A 1 74 ? -5.299 11.628 8.891 1.00 98.56 74 ALA A CA 1
ATOM 573 C C . ALA A 1 74 ? -5.406 10.685 10.103 1.00 98.56 74 ALA A C 1
ATOM 575 O O . ALA A 1 74 ? -6.190 10.969 11.006 1.00 98.56 74 ALA A O 1
ATOM 576 N N . VAL A 1 75 ? -4.598 9.621 10.177 1.00 98.44 75 VAL A N 1
ATOM 577 C CA . VAL A 1 75 ? -4.519 8.725 11.346 1.00 98.44 75 VAL A CA 1
ATOM 578 C C . VAL A 1 75 ? -4.056 9.480 12.591 1.00 98.44 75 VAL A C 1
ATOM 580 O O . VAL A 1 75 ? -4.711 9.370 13.628 1.00 98.44 75 VAL A O 1
ATOM 583 N N . ASP A 1 76 ? -3.004 10.293 12.484 1.00 98.31 76 ASP A N 1
ATOM 584 C CA . ASP A 1 76 ? -2.490 11.114 13.593 1.00 98.31 76 ASP A CA 1
ATOM 585 C C . ASP A 1 76 ? -3.555 12.083 14.132 1.00 98.31 76 ASP A C 1
ATOM 587 O O . ASP A 1 76 ? -3.631 12.350 15.331 1.00 98.31 76 ASP A O 1
ATOM 591 N N . ASN A 1 77 ? -4.431 12.566 13.247 1.00 98.31 77 ASN A N 1
ATOM 592 C CA . ASN A 1 77 ? -5.563 13.430 13.581 1.00 98.31 77 ASN A CA 1
ATOM 593 C C . ASN A 1 77 ? -6.853 12.660 13.926 1.00 98.31 77 ASN A C 1
ATOM 595 O O . ASN A 1 77 ? -7.913 13.277 14.038 1.00 98.31 77 ASN A O 1
ATOM 599 N N . GLN A 1 78 ? -6.794 11.330 14.074 1.00 98.00 78 GLN A N 1
ATOM 600 C CA . GLN A 1 78 ? -7.935 10.443 14.365 1.00 98.00 78 GLN A CA 1
ATOM 601 C C . GLN A 1 78 ? -9.056 10.475 13.304 1.00 98.00 78 GLN A C 1
ATOM 603 O O . GLN A 1 78 ? -10.200 10.095 13.551 1.00 98.00 78 GLN A O 1
ATOM 608 N N . GLN A 1 79 ? -8.734 10.899 12.084 1.00 98.44 79 GLN A N 1
ATOM 609 C CA . GLN A 1 79 ? -9.635 10.973 10.934 1.00 98.44 79 GLN A CA 1
ATOM 610 C C . GLN A 1 79 ? -9.614 9.656 10.143 1.00 98.44 79 GLN A C 1
ATOM 612 O O . GLN A 1 79 ? -9.256 9.620 8.963 1.00 98.44 79 GLN A O 1
ATOM 617 N N . TYR A 1 80 ? -10.002 8.553 10.786 1.00 98.31 80 TYR A N 1
ATOM 618 C CA . TYR A 1 80 ? -9.848 7.205 10.220 1.00 98.31 80 TYR A CA 1
ATOM 619 C C . TYR A 1 80 ? -10.604 6.977 8.901 1.00 98.31 80 TYR A C 1
ATOM 621 O O . TYR A 1 80 ? -10.098 6.281 8.025 1.00 98.31 80 TYR A O 1
ATOM 629 N N . ASP A 1 81 ? -11.769 7.602 8.705 1.00 98.38 81 ASP A N 1
ATOM 630 C CA . ASP A 1 81 ? -12.506 7.500 7.434 1.00 98.38 81 ASP A CA 1
ATOM 631 C C . ASP A 1 81 ? -11.751 8.168 6.275 1.00 98.38 81 A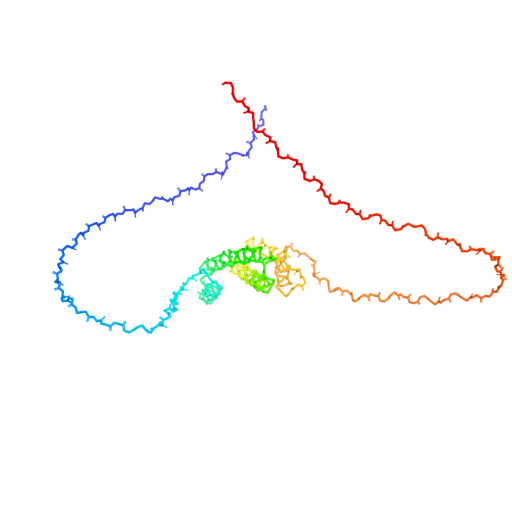SP A C 1
ATOM 633 O O . ASP A 1 81 ? -11.700 7.638 5.161 1.00 98.38 81 ASP A O 1
ATOM 637 N N . LEU A 1 82 ? -11.115 9.314 6.542 1.00 98.50 82 LEU A N 1
ATOM 638 C CA . LEU A 1 82 ? -10.281 9.996 5.556 1.00 98.50 82 LEU A CA 1
ATOM 639 C C . LEU A 1 82 ? -9.021 9.177 5.261 1.00 98.50 82 LEU A C 1
ATOM 641 O O . LEU A 1 82 ? -8.683 8.994 4.091 1.00 98.50 82 LEU A O 1
ATOM 645 N N . ALA A 1 83 ? -8.368 8.636 6.293 1.00 98.75 83 ALA A N 1
ATOM 646 C CA . ALA A 1 83 ? -7.216 7.753 6.129 1.00 98.75 83 ALA A CA 1
ATOM 647 C C . ALA A 1 83 ? -7.561 6.542 5.247 1.00 98.75 83 ALA A C 1
ATOM 649 O O . ALA A 1 83 ? -6.860 6.260 4.272 1.00 98.75 83 ALA A O 1
ATOM 650 N N . ALA A 1 84 ? -8.691 5.882 5.517 1.00 98.69 84 ALA A N 1
ATOM 651 C CA . ALA A 1 84 ? -9.159 4.749 4.727 1.00 98.69 84 ALA A CA 1
ATOM 652 C C . ALA A 1 84 ? -9.382 5.124 3.250 1.00 98.69 84 ALA A C 1
ATOM 654 O O . ALA A 1 84 ? -8.925 4.414 2.350 1.00 98.69 84 ALA A O 1
ATOM 655 N N . GLN A 1 85 ? -10.014 6.272 2.980 1.00 98.56 85 GLN A N 1
ATOM 656 C CA . GLN A 1 85 ? -10.228 6.765 1.614 1.00 98.56 85 GLN A CA 1
ATOM 657 C C . GLN A 1 85 ? -8.907 7.045 0.878 1.00 98.56 85 GLN A C 1
ATOM 659 O O . GLN A 1 85 ? -8.755 6.701 -0.303 1.00 98.56 85 GLN A O 1
ATOM 664 N N . LYS A 1 86 ? -7.941 7.667 1.559 1.00 98.50 86 LYS A N 1
ATOM 665 C CA . LYS A 1 86 ? -6.622 7.988 0.997 1.00 98.50 86 LYS A CA 1
ATOM 666 C C . LYS A 1 86 ? -5.834 6.726 0.664 1.00 98.50 86 LYS A C 1
ATOM 668 O O . LYS A 1 86 ? -5.337 6.605 -0.456 1.00 98.50 86 LYS A O 1
ATOM 673 N N . LEU A 1 87 ? -5.818 5.750 1.568 1.00 98.81 87 LEU A N 1
ATOM 674 C CA . LEU A 1 87 ? -5.159 4.460 1.350 1.00 98.81 87 LEU A CA 1
ATOM 675 C C . LEU A 1 87 ? -5.831 3.658 0.235 1.00 98.81 87 LEU A C 1
ATOM 677 O O . LEU A 1 87 ? -5.145 3.086 -0.610 1.00 98.81 87 LEU A O 1
ATOM 681 N N . GLN A 1 88 ? -7.163 3.664 0.150 1.00 98.56 88 GLN A N 1
ATOM 682 C CA . GLN A 1 88 ? -7.873 3.028 -0.960 1.00 98.56 88 GLN A CA 1
ATOM 683 C C . GLN A 1 88 ? -7.492 3.655 -2.309 1.00 98.56 88 GLN A C 1
ATOM 685 O O . GLN A 1 88 ? -7.226 2.933 -3.274 1.00 98.56 88 GLN A O 1
ATOM 690 N N . SER A 1 89 ? -7.399 4.984 -2.361 1.00 98.31 89 SER A N 1
ATOM 691 C CA . SER A 1 89 ? -6.954 5.712 -3.553 1.00 98.31 89 SER A CA 1
ATOM 692 C C . SER A 1 89 ? -5.503 5.366 -3.909 1.00 98.31 89 SER A C 1
ATOM 694 O O . SER A 1 89 ? -5.204 5.092 -5.072 1.00 98.31 89 SER A O 1
ATOM 696 N N . ALA A 1 90 ? -4.606 5.297 -2.918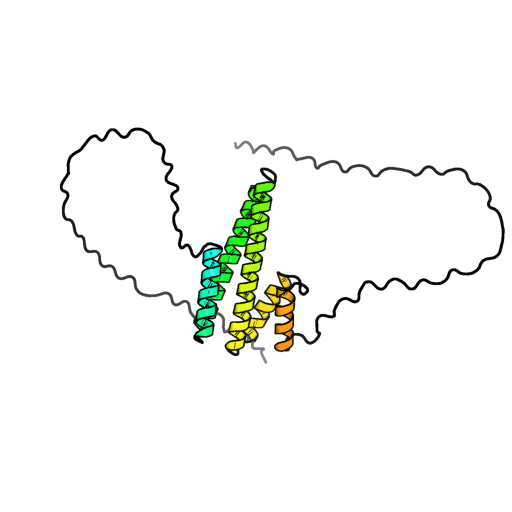 1.00 98.56 90 ALA A N 1
ATOM 697 C CA . ALA A 1 90 ? -3.206 4.925 -3.123 1.00 98.56 90 ALA A CA 1
ATOM 698 C C . ALA A 1 90 ? -3.087 3.512 -3.717 1.00 98.56 90 ALA A C 1
ATOM 700 O O . ALA A 1 90 ? -2.409 3.310 -4.726 1.00 98.56 90 ALA A O 1
ATOM 701 N N . ARG A 1 91 ? -3.831 2.542 -3.167 1.00 98.25 91 ARG A N 1
ATOM 702 C CA . ARG A 1 91 ? -3.897 1.165 -3.688 1.00 98.25 91 ARG A CA 1
ATOM 703 C C . ARG A 1 91 ? -4.342 1.123 -5.148 1.00 98.25 91 ARG A C 1
ATOM 705 O O . ARG A 1 91 ? -3.750 0.390 -5.938 1.00 98.25 91 ARG A O 1
ATOM 712 N N . GLN A 1 92 ? -5.367 1.892 -5.516 1.00 98.12 92 GLN A N 1
ATOM 713 C CA . GLN A 1 92 ? -5.855 1.961 -6.898 1.00 98.12 92 GLN A CA 1
ATOM 714 C C . GLN A 1 92 ? -4.788 2.520 -7.844 1.00 98.12 92 GLN A C 1
ATOM 716 O O . GLN A 1 92 ? -4.535 1.927 -8.895 1.00 98.12 92 GLN A O 1
ATOM 721 N N . VAL A 1 93 ? -4.123 3.609 -7.448 1.00 98.00 93 VAL A N 1
ATOM 722 C CA . VAL A 1 93 ? -3.023 4.219 -8.209 1.00 98.00 93 VAL A CA 1
ATOM 723 C C . VAL A 1 93 ? -1.890 3.216 -8.421 1.00 98.00 93 VAL A C 1
ATOM 725 O O . VAL A 1 93 ? -1.502 2.964 -9.563 1.00 98.00 93 VAL A O 1
ATOM 728 N N . PHE A 1 94 ? -1.391 2.586 -7.355 1.00 98.56 94 PHE A N 1
ATOM 729 C CA . PHE A 1 94 ? -0.290 1.626 -7.457 1.00 98.56 94 PHE A CA 1
ATOM 730 C C . PHE A 1 94 ? -0.672 0.370 -8.249 1.00 98.56 94 PHE A C 1
ATOM 732 O O . PHE A 1 94 ? 0.118 -0.129 -9.055 1.00 98.56 94 PHE A O 1
ATOM 739 N N . ASN A 1 95 ? -1.900 -0.128 -8.098 1.00 97.69 95 ASN A N 1
ATOM 740 C CA . ASN A 1 95 ? -2.378 -1.247 -8.905 1.00 97.69 95 ASN A CA 1
ATOM 741 C C . ASN A 1 95 ? -2.388 -0.897 -10.398 1.00 97.69 95 ASN A C 1
ATOM 743 O O . ASN A 1 95 ? -1.914 -1.670 -11.226 1.00 97.69 95 ASN A O 1
ATOM 747 N N . GLN A 1 96 ? -2.882 0.284 -10.759 1.00 98.19 96 GLN A N 1
ATOM 748 C CA . GLN A 1 96 ? -2.908 0.690 -12.158 1.00 98.19 96 GLN A CA 1
ATOM 749 C C . GLN A 1 96 ? -1.492 0.910 -12.714 1.00 98.19 96 GLN A C 1
ATOM 751 O O . GLN A 1 96 ? -1.191 0.462 -13.820 1.00 98.19 96 GLN A O 1
ATOM 756 N N . LEU A 1 97 ? -0.610 1.552 -11.946 1.00 98.19 97 LEU A N 1
ATOM 757 C CA . LEU A 1 97 ? 0.776 1.799 -12.345 1.00 98.19 97 LEU A CA 1
ATOM 758 C C . LEU A 1 97 ? 1.575 0.502 -12.521 1.00 98.19 97 LEU A C 1
ATOM 760 O O . LEU A 1 97 ? 2.284 0.363 -13.516 1.00 98.19 97 LEU A O 1
ATOM 764 N N . SER A 1 98 ? 1.442 -0.463 -11.605 1.00 98.31 98 SER A N 1
ATOM 765 C CA . SER A 1 98 ? 2.119 -1.763 -11.734 1.00 98.31 98 SER A CA 1
ATOM 766 C C . SER A 1 98 ? 1.665 -2.501 -12.995 1.00 98.31 98 SER A C 1
ATOM 768 O O . SER A 1 98 ? 2.505 -2.972 -13.760 1.00 98.31 98 SER A O 1
ATOM 770 N N . ASN A 1 99 ? 0.361 -2.496 -13.287 1.00 98.25 99 ASN A N 1
ATOM 771 C CA . ASN A 1 99 ? -0.177 -3.060 -14.525 1.00 98.25 99 ASN A CA 1
ATOM 772 C C . ASN A 1 99 ? 0.363 -2.356 -15.779 1.00 98.25 99 ASN A C 1
ATOM 774 O O . ASN A 1 99 ? 0.735 -3.026 -16.741 1.00 98.25 99 ASN A O 1
ATOM 778 N N . PHE A 1 100 ? 0.463 -1.025 -15.779 1.00 98.25 100 PHE A N 1
ATOM 779 C CA . PHE A 1 100 ? 1.047 -0.290 -16.904 1.00 98.25 100 PHE A CA 1
ATOM 780 C C . PHE A 1 100 ? 2.529 -0.596 -17.105 1.00 98.25 100 PHE A C 1
ATOM 782 O O . PHE A 1 100 ? 2.964 -0.798 -18.238 1.00 98.25 100 PHE A O 1
ATOM 789 N N . TYR A 1 101 ? 3.309 -0.703 -16.031 1.00 98.56 101 TYR A N 1
ATOM 790 C CA . TYR A 1 101 ? 4.706 -1.107 -16.150 1.00 98.56 101 TYR A CA 1
ATOM 791 C C . TYR A 1 101 ? 4.860 -2.545 -16.660 1.00 98.56 101 TYR A C 1
ATOM 793 O O . TYR A 1 101 ? 5.762 -2.795 -17.457 1.00 98.56 101 TYR A O 1
ATOM 801 N N . LEU A 1 102 ? 3.961 -3.471 -16.308 1.00 98.50 102 LEU A N 1
ATOM 802 C CA . LEU A 1 102 ? 3.946 -4.813 -16.908 1.00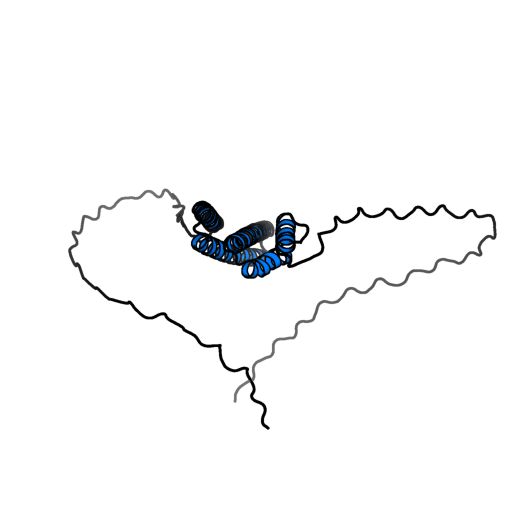 98.50 102 LEU A CA 1
ATOM 803 C C . LEU A 1 102 ? 3.613 -4.780 -18.406 1.00 98.50 102 LEU A C 1
ATOM 805 O O . LEU A 1 102 ? 4.246 -5.484 -19.190 1.00 98.50 102 LEU A O 1
ATOM 809 N N . GLN A 1 103 ? 2.660 -3.945 -18.824 1.00 98.62 103 GLN A N 1
ATOM 810 C CA . GLN A 1 103 ? 2.340 -3.763 -20.246 1.00 98.62 103 GLN A CA 1
ATOM 811 C C . GLN A 1 103 ? 3.541 -3.213 -21.029 1.00 98.62 103 GLN A C 1
ATOM 813 O O . GLN A 1 103 ? 3.835 -3.694 -22.125 1.00 98.62 103 GLN A O 1
ATOM 818 N N . LEU A 1 104 ? 4.278 -2.259 -20.451 1.00 98.31 104 LEU A N 1
ATOM 819 C CA . LEU A 1 104 ? 5.515 -1.741 -21.039 1.00 98.31 104 LEU A CA 1
ATOM 820 C C . LEU A 1 104 ? 6.610 -2.811 -21.086 1.00 98.31 104 LEU A C 1
ATOM 822 O O . LEU A 1 104 ? 7.203 -3.007 -22.141 1.00 98.31 104 LEU A O 1
ATOM 826 N N . PHE A 1 105 ? 6.833 -3.560 -20.002 1.00 98.44 105 PHE A N 1
ATOM 827 C CA . PHE A 1 105 ? 7.762 -4.697 -20.001 1.00 98.44 105 PHE A CA 1
ATOM 828 C C . PHE A 1 105 ? 7.480 -5.657 -21.166 1.00 98.44 105 PHE A C 1
ATOM 830 O O . PHE A 1 105 ? 8.389 -5.971 -21.934 1.00 98.44 105 PHE A O 1
ATOM 837 N N . ASN A 1 106 ? 6.219 -6.057 -21.353 1.00 98.25 106 ASN A N 1
ATOM 838 C CA . ASN A 1 106 ? 5.824 -6.948 -22.445 1.00 98.25 106 ASN A CA 1
ATOM 839 C C . ASN A 1 1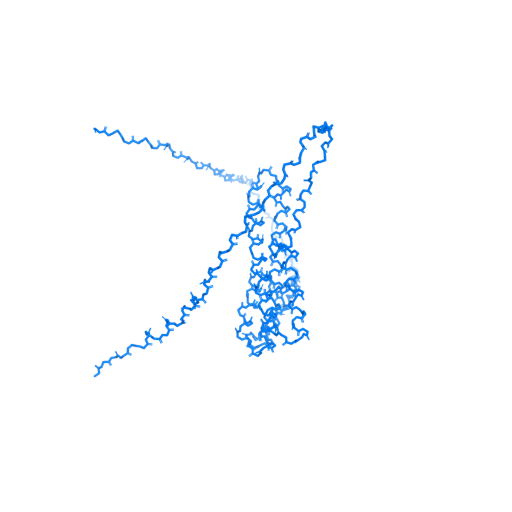06 ? 6.062 -6.322 -23.828 1.00 98.25 106 ASN A C 1
ATOM 841 O O . ASN A 1 106 ? 6.456 -7.022 -24.753 1.00 98.25 106 ASN A O 1
ATOM 845 N N . SER A 1 107 ? 5.864 -5.008 -23.963 1.00 98.19 107 SER A N 1
ATOM 846 C CA . SER A 1 107 ? 6.041 -4.287 -25.232 1.00 98.19 107 SER A CA 1
ATOM 847 C C . SER A 1 107 ? 7.505 -4.137 -25.649 1.00 98.19 107 SER A C 1
ATOM 849 O O . SER A 1 107 ? 7.778 -4.039 -26.838 1.00 98.19 107 SER A O 1
ATOM 851 N N . PHE A 1 108 ? 8.439 -4.106 -24.692 1.00 98.00 108 PHE A N 1
ATOM 852 C CA . PHE A 1 108 ? 9.885 -4.025 -24.950 1.00 98.00 108 PHE A CA 1
ATOM 853 C C . PHE A 1 108 ? 10.588 -5.389 -24.914 1.00 98.00 108 PHE A C 1
ATOM 855 O O . PHE A 1 108 ? 11.746 -5.498 -25.322 1.00 98.00 108 PHE A O 1
ATOM 862 N N . SER A 1 109 ? 9.903 -6.438 -24.450 1.00 96.06 109 SER A N 1
ATOM 863 C CA . SER A 1 109 ? 10.441 -7.798 -24.395 1.00 96.06 109 SER A CA 1
ATOM 864 C C . SER A 1 109 ? 10.805 -8.293 -25.796 1.00 96.06 109 SER A C 1
ATOM 866 O O . SER A 1 109 ? 9.952 -8.377 -26.675 1.00 96.06 109 SER A O 1
ATOM 868 N N . GLY A 1 110 ? 12.083 -8.617 -26.011 1.00 93.50 110 GLY A N 1
ATOM 869 C CA . GLY A 1 110 ? 12.604 -9.048 -27.313 1.00 93.50 110 GLY A CA 1
ATOM 870 C C . GLY A 1 110 ? 13.017 -7.913 -28.259 1.00 93.50 110 GLY A C 1
ATOM 871 O O . GLY A 1 110 ? 13.613 -8.202 -29.294 1.00 93.50 110 GLY A O 1
ATOM 872 N N . LEU A 1 111 ? 12.760 -6.648 -27.904 1.00 97.25 111 LEU A N 1
ATOM 873 C CA . LEU A 1 111 ? 13.296 -5.478 -28.612 1.00 97.25 111 LEU A CA 1
ATOM 874 C C . LEU A 1 111 ? 14.483 -4.882 -27.857 1.00 97.25 111 LEU A C 1
ATOM 876 O O . LEU A 1 111 ? 15.559 -4.709 -28.422 1.00 97.25 111 LEU A O 1
ATOM 880 N N . ASP A 1 112 ? 14.288 -4.598 -26.570 1.00 98.00 112 ASP A N 1
ATOM 881 C CA . ASP A 1 112 ? 15.312 -4.047 -25.689 1.00 98.00 112 ASP A CA 1
ATOM 882 C C . ASP A 1 112 ? 15.150 -4.645 -24.288 1.00 98.00 112 ASP A C 1
ATOM 884 O O . ASP A 1 112 ? 14.287 -4.249 -23.499 1.00 98.00 112 ASP A O 1
ATOM 888 N N . ASN A 1 113 ? 16.007 -5.617 -23.973 1.00 97.00 113 ASN A N 1
ATOM 889 C CA . ASN A 1 113 ? 15.963 -6.320 -22.694 1.00 97.00 113 ASN A CA 1
ATOM 890 C C . ASN A 1 113 ? 16.295 -5.410 -21.502 1.00 97.00 113 ASN A C 1
ATOM 892 O O . ASN A 1 113 ? 15.782 -5.645 -20.410 1.00 97.00 113 ASN A O 1
ATOM 896 N N . ALA A 1 114 ? 17.127 -4.379 -21.684 1.00 97.94 114 ALA A N 1
ATOM 897 C CA . ALA A 1 114 ? 17.492 -3.475 -20.596 1.00 97.94 114 ALA A CA 1
ATOM 898 C C . ALA A 1 114 ? 16.314 -2.561 -20.232 1.00 97.94 114 ALA A C 1
ATOM 900 O O . ALA A 1 114 ? 16.000 -2.376 -19.052 1.00 97.94 114 ALA A O 1
ATOM 901 N N . VAL A 1 115 ? 15.618 -2.033 -21.242 1.00 98.25 115 VAL A N 1
ATOM 902 C CA . VAL A 1 115 ? 14.397 -1.240 -21.043 1.00 98.25 115 VAL A CA 1
ATOM 903 C C . VAL A 1 115 ? 13.273 -2.105 -20.479 1.00 98.25 115 VAL A C 1
ATOM 905 O O . VAL A 1 115 ? 12.618 -1.698 -19.515 1.00 98.25 115 VAL A O 1
ATOM 908 N N . ALA A 1 116 ? 13.083 -3.315 -21.012 1.00 98.38 116 ALA A N 1
ATOM 909 C CA . ALA A 1 116 ? 12.112 -4.265 -20.482 1.00 98.38 116 ALA A CA 1
ATOM 910 C C . ALA A 1 116 ? 12.360 -4.522 -18.984 1.00 98.38 116 ALA A C 1
ATOM 912 O O . ALA A 1 116 ? 11.459 -4.316 -18.167 1.00 98.38 116 ALA A O 1
ATOM 913 N N . GLU A 1 117 ? 13.584 -4.876 -18.590 1.00 98.38 117 GLU A N 1
ATOM 914 C CA . GLU A 1 117 ? 13.900 -5.167 -17.187 1.00 98.38 117 GLU A CA 1
ATOM 915 C C . GLU A 1 117 ? 13.691 -3.952 -16.268 1.00 98.38 117 GLU A C 1
ATOM 917 O O . GLU A 1 117 ? 13.178 -4.088 -15.156 1.00 98.38 117 GLU A O 1
ATOM 922 N N . SER A 1 118 ? 13.976 -2.739 -16.749 1.00 98.50 118 SER A N 1
ATOM 923 C CA . SER A 1 118 ? 13.659 -1.503 -16.020 1.00 98.50 118 SER A CA 1
ATOM 924 C C . SER A 1 118 ? 12.157 -1.373 -15.725 1.00 98.50 118 SER A C 1
ATOM 926 O O . SER A 1 118 ? 11.761 -1.037 -14.605 1.00 98.50 118 SER A O 1
ATOM 928 N N . HIS A 1 119 ? 11.294 -1.695 -16.692 1.00 98.38 119 HIS A N 1
ATOM 929 C CA . HIS A 1 119 ? 9.844 -1.704 -16.489 1.00 98.38 119 HIS A CA 1
ATOM 930 C C . HIS A 1 119 ? 9.384 -2.834 -15.567 1.00 98.38 119 HIS A C 1
ATOM 932 O O . HIS A 1 119 ? 8.545 -2.598 -14.696 1.00 98.38 119 HIS A O 1
ATOM 938 N N . ARG A 1 120 ? 9.966 -4.031 -15.687 1.00 98.50 120 ARG A N 1
ATOM 939 C CA . ARG A 1 120 ? 9.693 -5.155 -14.780 1.00 98.50 120 ARG A CA 1
ATOM 940 C C . ARG A 1 120 ? 9.990 -4.780 -13.329 1.00 98.50 120 ARG A C 1
ATOM 942 O O . ARG A 1 120 ? 9.151 -4.995 -12.453 1.00 98.50 120 ARG A O 1
ATOM 949 N N . LYS A 1 121 ? 11.146 -4.159 -13.085 1.00 98.44 121 LYS A N 1
ATOM 950 C CA . LYS A 1 121 ? 11.541 -3.665 -11.763 1.00 98.44 121 LYS A CA 1
ATOM 951 C C . LYS A 1 121 ? 10.544 -2.640 -11.222 1.00 98.44 121 LYS A C 1
ATOM 953 O O . LYS A 1 121 ? 10.073 -2.795 -10.099 1.00 98.44 121 LYS A O 1
ATOM 958 N N . LYS A 1 122 ? 10.149 -1.649 -12.027 1.00 98.19 122 LYS A N 1
ATOM 959 C CA . LYS A 1 122 ? 9.143 -0.655 -11.613 1.00 98.19 122 LYS A CA 1
ATOM 960 C C . LYS A 1 122 ? 7.783 -1.280 -11.308 1.00 98.19 122 LYS A C 1
ATOM 962 O O . LYS A 1 122 ? 7.125 -0.852 -10.362 1.00 98.19 122 LYS A O 1
ATOM 967 N N . ALA A 1 123 ? 7.355 -2.281 -12.078 1.00 98.25 123 ALA A N 1
ATOM 968 C CA . ALA A 1 123 ? 6.118 -3.006 -11.804 1.00 98.25 123 ALA A CA 1
ATOM 969 C C . ALA A 1 123 ? 6.162 -3.696 -10.435 1.00 98.25 123 ALA A C 1
ATOM 971 O O . ALA A 1 123 ? 5.212 -3.568 -9.662 1.00 98.25 123 ALA A O 1
ATOM 972 N N . LEU A 1 124 ? 7.276 -4.368 -10.127 1.00 97.62 124 LEU A N 1
ATOM 973 C CA . LEU A 1 124 ? 7.496 -5.019 -8.837 1.00 97.62 124 LEU A CA 1
ATOM 974 C C . LEU A 1 124 ? 7.504 -4.006 -7.687 1.00 97.62 124 LEU A C 1
ATOM 976 O O . LEU A 1 124 ? 6.749 -4.170 -6.734 1.00 97.62 124 LEU A O 1
ATOM 980 N N . GLU A 1 125 ? 8.311 -2.949 -7.790 1.00 97.38 125 GLU A N 1
ATOM 981 C CA . GLU A 1 125 ? 8.398 -1.896 -6.769 1.00 97.38 125 GLU A CA 1
ATOM 982 C C . GLU A 1 125 ? 7.026 -1.269 -6.504 1.00 97.38 125 GLU A C 1
ATOM 984 O O . GLU A 1 125 ? 6.599 -1.154 -5.360 1.00 97.38 125 GLU A O 1
ATOM 989 N N . THR A 1 126 ? 6.278 -0.953 -7.561 1.00 98.00 126 THR A N 1
ATOM 990 C CA . THR A 1 126 ? 4.926 -0.395 -7.436 1.00 98.00 126 THR A CA 1
ATOM 991 C C . THR A 1 126 ? 3.946 -1.398 -6.809 1.00 98.00 126 THR A C 1
ATOM 993 O O . THR A 1 126 ? 3.078 -1.013 -6.028 1.00 98.00 126 THR A O 1
ATOM 996 N N . GLY A 1 127 ? 4.074 -2.692 -7.121 1.00 97.75 127 GLY A N 1
ATOM 997 C CA . GLY A 1 127 ? 3.281 -3.752 -6.495 1.00 97.75 127 GLY A CA 1
ATOM 998 C C . GLY A 1 127 ? 3.544 -3.882 -4.991 1.00 97.75 127 GLY A C 1
ATOM 999 O O . GLY A 1 127 ? 2.604 -4.083 -4.226 1.00 97.75 127 GLY A O 1
ATOM 1000 N N . ILE A 1 128 ? 4.791 -3.690 -4.555 1.00 97.38 128 ILE A N 1
ATOM 1001 C CA . ILE A 1 128 ? 5.153 -3.662 -3.130 1.00 97.38 128 ILE A CA 1
ATOM 1002 C C . ILE A 1 128 ? 4.496 -2.463 -2.430 1.00 97.38 128 ILE A C 1
ATOM 1004 O O . ILE A 1 128 ? 3.898 -2.632 -1.370 1.00 97.38 128 ILE A O 1
ATOM 1008 N N . GLU A 1 129 ? 4.527 -1.273 -3.038 1.00 98.38 129 GLU A N 1
ATOM 1009 C CA . GLU A 1 129 ? 3.868 -0.072 -2.491 1.00 98.38 129 GLU A CA 1
ATOM 1010 C C . GLU A 1 129 ? 2.337 -0.243 -2.405 1.00 98.38 129 GLU A C 1
ATOM 1012 O O . GLU A 1 129 ? 1.706 0.161 -1.427 1.00 98.38 129 GLU A O 1
ATOM 1017 N N . ARG A 1 130 ? 1.717 -0.926 -3.384 1.00 98.56 130 ARG A N 1
ATOM 1018 C CA . ARG A 1 130 ? 0.294 -1.313 -3.318 1.00 98.56 130 ARG A CA 1
ATOM 1019 C C . ARG A 1 130 ? 0.007 -2.167 -2.084 1.00 98.56 130 ARG A C 1
ATOM 1021 O O . ARG A 1 130 ? -1.014 -1.967 -1.420 1.00 98.56 130 ARG A O 1
ATOM 1028 N N . ASP A 1 131 ? 0.863 -3.142 -1.805 1.00 98.62 131 ASP A N 1
ATOM 1029 C CA . ASP A 1 131 ? 0.670 -4.061 -0.686 1.00 98.62 131 ASP A CA 1
ATOM 1030 C C . ASP A 1 131 ? 0.920 -3.361 0.656 1.00 98.62 131 ASP A C 1
ATOM 1032 O O . ASP A 1 131 ? 0.174 -3.598 1.603 1.00 98.62 131 ASP A O 1
ATOM 1036 N N . GLN A 1 132 ? 1.867 -2.420 0.719 1.00 98.56 132 GLN A N 1
ATOM 1037 C CA . GLN A 1 132 ? 2.077 -1.556 1.884 1.00 98.56 132 GLN A CA 1
ATOM 1038 C C . GLN A 1 132 ? 0.834 -0.701 2.190 1.00 98.56 132 GLN A C 1
ATOM 1040 O O . GLN A 1 132 ? 0.319 -0.749 3.305 1.00 98.56 132 GLN A O 1
ATOM 1045 N N . ALA A 1 133 ? 0.268 -0.012 1.193 1.00 98.75 133 ALA A N 1
ATOM 1046 C CA . ALA A 1 133 ? -0.977 0.746 1.372 1.00 98.75 133 ALA A CA 1
ATOM 1047 C C . ALA A 1 133 ? -2.170 -0.162 1.741 1.00 98.75 133 ALA A C 1
ATOM 1049 O O . ALA A 1 133 ? -3.092 0.243 2.449 1.00 98.75 133 ALA A O 1
ATOM 1050 N N . THR A 1 134 ? -2.167 -1.413 1.265 1.00 98.81 134 THR A N 1
ATOM 1051 C CA . THR A 1 134 ? -3.162 -2.428 1.652 1.00 98.81 134 THR A CA 1
ATOM 1052 C C . THR A 1 134 ? -3.020 -2.817 3.123 1.00 98.81 134 THR A C 1
ATOM 1054 O O . THR A 1 134 ? -4.032 -2.972 3.806 1.00 98.81 134 THR A O 1
ATOM 1057 N N . TYR A 1 135 ? -1.786 -2.939 3.615 1.00 98.75 135 TYR A N 1
ATOM 1058 C CA . TYR A 1 135 ? -1.494 -3.262 5.009 1.00 98.75 135 TYR A CA 1
ATOM 1059 C C . TYR A 1 135 ? -1.953 -2.146 5.944 1.00 98.75 135 TYR A C 1
ATOM 1061 O O . TYR A 1 135 ? -2.698 -2.398 6.888 1.00 98.75 135 TYR A O 1
ATOM 1069 N N . GLU A 1 136 ? -1.577 -0.906 5.643 1.00 98.75 136 GLU A N 1
ATOM 1070 C CA . GLU A 1 136 ? -1.990 0.269 6.417 1.00 98.75 136 GLU A CA 1
ATOM 1071 C C . GLU A 1 136 ? -3.515 0.409 6.457 1.00 98.75 136 GLU A C 1
ATOM 1073 O O . GLU A 1 136 ? -4.080 0.644 7.524 1.00 98.75 136 GLU A O 1
ATOM 1078 N N . LEU A 1 137 ? -4.209 0.162 5.339 1.00 98.81 137 LEU A N 1
ATOM 1079 C CA . LEU A 1 137 ? -5.675 0.198 5.305 1.00 98.81 137 LEU A CA 1
ATOM 1080 C C . LEU A 1 137 ? -6.292 -0.849 6.240 1.00 98.81 137 LEU A C 1
ATOM 1082 O O . LEU A 1 137 ? -7.276 -0.570 6.926 1.00 98.81 137 LEU A O 1
ATOM 1086 N N . ALA A 1 138 ? -5.705 -2.045 6.297 1.00 98.69 138 ALA A N 1
ATOM 1087 C CA . ALA A 1 138 ? -6.143 -3.078 7.224 1.00 98.69 138 ALA A CA 1
ATOM 1088 C C . ALA A 1 138 ? -5.981 -2.625 8.683 1.00 98.69 138 ALA A C 1
ATOM 1090 O O . ALA A 1 138 ? -6.888 -2.849 9.485 1.00 98.69 138 ALA A O 1
ATOM 1091 N N . LEU A 1 139 ? -4.874 -1.957 9.024 1.00 98.44 139 LEU A N 1
ATOM 1092 C CA . LEU A 1 139 ? -4.655 -1.414 10.368 1.00 98.44 139 LEU A CA 1
ATOM 1093 C C . LEU A 1 139 ? -5.648 -0.298 10.713 1.00 98.44 139 LEU A C 1
ATOM 1095 O O . LEU A 1 139 ? -6.186 -0.294 11.819 1.00 98.44 139 LEU A O 1
ATOM 1099 N N . VAL A 1 140 ? -5.949 0.595 9.765 1.00 98.62 140 VAL A N 1
ATOM 1100 C CA . VAL A 1 140 ? -6.971 1.638 9.947 1.00 98.62 140 VAL A CA 1
ATOM 1101 C C . VAL A 1 140 ? -8.330 1.011 10.254 1.00 98.62 140 VAL A C 1
ATOM 1103 O O . VAL A 1 140 ? -8.972 1.407 11.221 1.00 98.62 140 VAL A O 1
ATOM 1106 N N . HIS A 1 141 ? -8.752 -0.021 9.519 1.00 98.50 141 HIS A N 1
ATOM 1107 C CA . HIS A 1 141 ? -10.017 -0.704 9.812 1.00 98.50 141 HIS A CA 1
ATOM 1108 C C . HIS A 1 141 ? -10.041 -1.385 11.187 1.00 98.50 141 HIS A C 1
ATOM 1110 O O . HIS A 1 141 ? -11.072 -1.346 11.858 1.00 98.50 141 HIS A O 1
ATOM 1116 N N . ARG A 1 142 ? -8.913 -1.930 11.664 1.00 97.38 142 ARG A N 1
ATOM 1117 C CA . ARG A 1 142 ? -8.821 -2.438 13.046 1.00 97.38 142 ARG A CA 1
ATOM 1118 C C . ARG A 1 142 ? -8.996 -1.315 14.067 1.00 97.38 142 ARG A C 1
ATOM 1120 O O . ARG A 1 142 ? -9.724 -1.502 15.035 1.00 97.38 142 ARG A O 1
ATOM 1127 N N . ALA A 1 143 ? -8.375 -0.156 13.838 1.00 96.81 143 ALA A N 1
ATOM 1128 C CA . ALA A 1 143 ? -8.528 1.018 14.701 1.00 96.81 143 ALA A CA 1
ATOM 1129 C C . ALA A 1 143 ? -9.969 1.565 14.714 1.00 96.81 143 ALA A C 1
ATOM 1131 O O . ALA A 1 143 ? -10.378 2.194 15.682 1.00 96.81 143 ALA A O 1
ATOM 1132 N N . GLN A 1 144 ? -10.748 1.285 13.667 1.00 97.31 144 GLN A N 1
ATOM 1133 C CA . GLN A 1 144 ? -12.177 1.597 13.575 1.00 97.31 144 GLN A CA 1
ATOM 1134 C C . GLN A 1 144 ? -13.093 0.508 14.159 1.00 97.31 144 GLN A C 1
ATOM 1136 O O . GLN A 1 144 ? -14.297 0.558 13.910 1.00 97.31 144 GLN A O 1
ATOM 1141 N N . GLU A 1 145 ? -12.545 -0.486 14.864 1.00 96.88 145 GLU A N 1
ATOM 1142 C CA . GLU A 1 145 ? -13.288 -1.637 15.401 1.00 96.88 145 GLU A CA 1
ATOM 1143 C C . GLU A 1 145 ? -13.992 -2.479 14.317 1.00 96.88 145 GLU A C 1
ATOM 1145 O O . GLU A 1 145 ? -15.009 -3.117 14.576 1.00 96.88 145 GLU A O 1
ATOM 1150 N N . LYS A 1 146 ? -13.436 -2.510 13.096 1.00 96.88 146 LYS A N 1
ATOM 1151 C CA . LYS A 1 146 ? -13.955 -3.267 11.938 1.00 96.88 146 LYS A CA 1
ATOM 1152 C C . LYS A 1 146 ? -12.942 -4.301 11.419 1.00 96.88 146 LYS A C 1
ATOM 1154 O O . LYS A 1 146 ? -12.525 -4.230 10.255 1.00 96.88 146 LYS A O 1
ATOM 1159 N N . PRO A 1 147 ? -12.478 -5.251 12.253 1.00 96.38 147 PRO A N 1
ATOM 1160 C CA . PRO A 1 147 ? -11.468 -6.236 11.855 1.00 96.38 147 PRO A CA 1
ATOM 1161 C C . PRO A 1 147 ? -11.916 -7.141 10.695 1.00 96.38 147 PRO A C 1
ATOM 1163 O O . PRO A 1 147 ? -11.074 -7.649 9.954 1.00 96.38 147 PRO A O 1
ATOM 1166 N N . GLU A 1 148 ? -13.220 -7.309 10.479 1.00 97.25 148 GLU A N 1
ATOM 1167 C CA . GLU A 1 148 ? -13.791 -8.056 9.356 1.00 97.25 148 GLU A CA 1
ATOM 1168 C C . GLU A 1 148 ? -13.416 -7.467 7.990 1.00 97.25 148 GLU A C 1
ATOM 1170 O O . GLU A 1 148 ? -13.260 -8.213 7.022 1.00 97.25 148 GLU A O 1
ATOM 1175 N N . LEU A 1 149 ? -13.201 -6.148 7.910 1.00 98.00 149 LEU A N 1
ATOM 1176 C CA . LEU A 1 149 ? -12.710 -5.490 6.697 1.00 98.00 149 LEU A CA 1
ATOM 1177 C C . LEU A 1 149 ? -11.193 -5.648 6.536 1.00 98.00 149 LEU A C 1
ATOM 1179 O O . LEU A 1 149 ? -10.685 -5.629 5.416 1.00 98.00 149 LEU A O 1
ATOM 1183 N N . SER A 1 150 ? -10.464 -5.842 7.636 1.00 98.25 150 SER A N 1
ATOM 1184 C CA . SER A 1 150 ? -9.013 -6.048 7.637 1.00 98.25 150 SER A CA 1
ATOM 1185 C C . SER A 1 150 ? -8.625 -7.437 7.129 1.00 98.25 150 SER A C 1
ATOM 1187 O O . SER A 1 150 ? -7.664 -7.555 6.372 1.00 98.25 150 SER A O 1
ATOM 1189 N N . ILE A 1 151 ? -9.373 -8.484 7.492 1.00 98.44 151 ILE A N 1
ATOM 1190 C CA . ILE A 1 151 ? -9.075 -9.882 7.119 1.00 98.44 151 ILE A CA 1
ATOM 1191 C C . ILE A 1 151 ? -8.824 -10.067 5.609 1.00 98.44 151 ILE A C 1
ATOM 1193 O O . ILE A 1 151 ? -7.746 -10.554 5.254 1.00 98.44 151 ILE A O 1
ATOM 1197 N N . PRO A 1 152 ? -9.733 -9.675 4.690 1.00 98.38 152 PRO A N 1
ATOM 1198 C CA . PRO A 1 152 ? -9.503 -9.875 3.258 1.00 98.38 152 PRO A CA 1
ATOM 1199 C C . PRO A 1 152 ? -8.286 -9.098 2.738 1.00 98.38 152 PRO A C 1
ATOM 1201 O O . PRO A 1 152 ? -7.601 -9.569 1.831 1.00 98.38 152 PRO A O 1
ATOM 1204 N N . LEU A 1 153 ? -7.974 -7.940 3.325 1.00 98.56 153 LEU A N 1
ATOM 1205 C CA . LEU A 1 153 ? -6.804 -7.139 2.959 1.00 98.56 153 LEU A CA 1
ATOM 1206 C C . LEU A 1 153 ? -5.497 -7.814 3.397 1.00 98.56 153 LEU A C 1
ATOM 1208 O O . LEU A 1 153 ? -4.536 -7.857 2.631 1.00 98.56 153 LEU A O 1
ATOM 1212 N N . LEU A 1 154 ? -5.471 -8.392 4.599 1.00 98.38 154 LEU A N 1
ATOM 1213 C CA . LEU A 1 154 ? -4.319 -9.130 5.124 1.00 98.38 154 LEU A CA 1
ATOM 1214 C C . LEU A 1 154 ? -4.059 -10.415 4.329 1.00 98.38 154 LEU A C 1
ATOM 1216 O O . LEU A 1 154 ? -2.915 -10.697 3.968 1.00 98.38 154 LEU A O 1
ATOM 1220 N N . ILE A 1 155 ? -5.116 -11.150 3.970 1.00 97.88 155 ILE A N 1
ATOM 1221 C CA . ILE A 1 155 ? -5.012 -12.312 3.075 1.00 97.88 155 ILE A CA 1
ATOM 1222 C C . ILE A 1 155 ? -4.491 -11.892 1.702 1.00 97.88 155 ILE A C 1
ATOM 1224 O O . ILE A 1 155 ? -3.586 -12.536 1.171 1.00 97.88 155 ILE A O 1
ATOM 1228 N N . GLN A 1 156 ? -4.993 -10.787 1.145 1.00 97.50 156 GLN A N 1
ATOM 1229 C CA . GLN A 1 156 ? -4.503 -10.268 -0.130 1.00 97.50 156 GLN A CA 1
ATOM 1230 C C . GLN A 1 156 ? -2.984 -10.038 -0.097 1.00 97.50 156 GLN A C 1
ATOM 1232 O O . GLN A 1 156 ? -2.290 -10.454 -1.026 1.00 97.50 156 GLN A O 1
ATOM 1237 N N . ILE A 1 157 ? -2.450 -9.458 0.980 1.00 97.62 157 ILE A N 1
ATOM 1238 C CA . ILE A 1 157 ? -1.004 -9.252 1.146 1.00 97.62 157 ILE A CA 1
ATOM 1239 C C . ILE A 1 157 ? -0.254 -10.584 1.174 1.00 97.62 157 ILE A C 1
ATOM 1241 O O . ILE A 1 157 ? 0.738 -10.703 0.472 1.00 97.62 157 ILE A O 1
ATOM 1245 N N . ILE A 1 158 ? -0.727 -11.596 1.908 1.00 96.50 158 ILE A N 1
ATOM 1246 C CA . ILE A 1 158 ? -0.087 -12.929 1.983 1.00 96.50 158 ILE A CA 1
ATOM 1247 C C . ILE A 1 158 ? -0.162 -13.700 0.653 1.00 96.50 158 ILE A C 1
ATOM 1249 O O . ILE A 1 158 ? 0.650 -14.580 0.380 1.00 96.50 158 ILE A O 1
ATOM 1253 N N . THR A 1 159 ? -1.160 -13.420 -0.184 1.00 94.81 159 THR A N 1
ATOM 1254 C CA . THR A 1 159 ? -1.239 -14.034 -1.521 1.00 94.81 159 THR A CA 1
ATOM 1255 C C . THR A 1 159 ? -0.371 -13.312 -2.548 1.00 94.81 159 THR A C 1
ATOM 1257 O O . THR A 1 159 ? 0.121 -13.937 -3.484 1.00 94.81 159 THR A O 1
ATOM 1260 N N . SER A 1 160 ? -0.174 -12.003 -2.378 1.00 94.31 160 SER A N 1
ATOM 1261 C CA . SER A 1 160 ? 0.670 -11.186 -3.253 1.00 94.31 160 SER A CA 1
ATOM 1262 C C . SER A 1 160 ? 2.155 -11.289 -2.894 1.00 94.31 160 SER A C 1
ATOM 1264 O O . SER A 1 160 ? 3.019 -11.389 -3.761 1.00 94.31 160 SER A O 1
ATOM 1266 N N . GLN A 1 161 ? 2.444 -11.290 -1.598 1.00 87.38 161 GLN A N 1
ATOM 1267 C CA . GLN A 1 161 ? 3.762 -11.411 -0.992 1.00 87.38 161 GLN A CA 1
ATOM 1268 C C . GLN A 1 161 ? 3.852 -12.765 -0.301 1.00 87.38 161 GLN A C 1
ATOM 1270 O O . GLN A 1 161 ? 2.894 -13.178 0.332 1.00 87.38 161 GLN A O 1
ATOM 1275 N N . SER A 1 162 ? 4.996 -13.452 -0.326 1.00 81.25 162 SER A N 1
ATOM 1276 C CA . SER A 1 162 ? 5.100 -14.718 0.415 1.00 81.25 162 SER A CA 1
ATOM 1277 C C . SER A 1 162 ? 4.845 -14.505 1.923 1.00 81.25 162 SER A C 1
ATOM 1279 O O . SER A 1 162 ? 5.260 -13.475 2.467 1.00 81.25 162 SER A O 1
ATOM 1281 N N . PRO A 1 163 ? 4.243 -15.469 2.649 1.00 77.38 163 PRO A N 1
ATOM 1282 C CA . PRO A 1 163 ? 4.027 -15.360 4.101 1.00 77.38 163 PRO A CA 1
ATOM 1283 C C . PRO A 1 163 ? 5.335 -15.236 4.901 1.00 77.38 163 PRO A C 1
ATOM 1285 O O . PRO A 1 163 ? 5.333 -14.805 6.047 1.00 77.38 163 PRO A O 1
ATOM 1288 N N . THR A 1 164 ? 6.465 -15.596 4.292 1.00 84.50 164 THR A N 1
ATOM 1289 C CA . THR A 1 164 ? 7.812 -15.488 4.866 1.00 84.50 164 THR A CA 1
ATOM 1290 C C . THR A 1 164 ? 8.513 -14.166 4.545 1.00 84.50 164 THR A C 1
ATOM 1292 O O . THR A 1 164 ? 9.595 -13.906 5.070 1.00 84.50 164 THR A O 1
ATOM 1295 N N . SER A 1 165 ? 7.927 -13.326 3.687 1.00 90.56 165 SER A N 1
ATOM 1296 C CA . SER A 1 165 ? 8.427 -11.977 3.411 1.00 90.56 165 SER A CA 1
ATOM 1297 C C . SER A 1 165 ? 8.200 -11.052 4.609 1.00 90.56 165 SER A C 1
ATOM 1299 O O . SER A 1 165 ? 7.346 -11.309 5.456 1.00 90.56 165 SER A O 1
ATOM 1301 N N . GLY A 1 166 ? 8.928 -9.932 4.670 1.00 92.75 166 GLY A N 1
ATOM 1302 C CA . GLY A 1 166 ? 8.778 -8.967 5.763 1.00 92.75 166 GLY A CA 1
ATOM 1303 C C . GLY A 1 166 ? 7.342 -8.453 5.928 1.00 92.75 166 GLY A C 1
ATOM 1304 O O . GLY A 1 166 ? 6.843 -8.400 7.049 1.00 92.75 166 GLY A O 1
ATOM 1305 N N . LEU A 1 167 ? 6.661 -8.115 4.826 1.00 94.88 167 LEU A N 1
ATOM 1306 C CA . LEU A 1 167 ? 5.278 -7.626 4.861 1.00 94.88 167 LEU A CA 1
ATOM 1307 C C . LEU A 1 167 ? 4.258 -8.766 5.021 1.00 94.88 167 LEU A C 1
ATOM 1309 O O . LEU A 1 167 ? 3.322 -8.634 5.806 1.00 94.88 167 LEU A O 1
ATOM 1313 N N . GLY A 1 168 ? 4.462 -9.904 4.349 1.00 95.88 168 GLY A N 1
ATOM 1314 C CA . GLY A 1 168 ? 3.597 -11.079 4.494 1.00 95.88 168 GLY A CA 1
ATOM 1315 C C . GLY A 1 168 ? 3.591 -11.640 5.918 1.00 95.88 168 GLY A C 1
ATOM 1316 O O . GLY A 1 168 ? 2.526 -11.969 6.436 1.00 95.88 168 GLY A O 1
ATOM 1317 N N . LYS A 1 169 ? 4.747 -11.652 6.596 1.00 95.75 169 LYS A N 1
ATOM 1318 C CA . LYS A 1 169 ? 4.862 -12.051 8.006 1.00 95.75 169 LYS A CA 1
ATOM 1319 C C . LYS A 1 169 ? 4.065 -11.122 8.921 1.00 95.75 169 LYS A C 1
ATOM 1321 O O . LYS A 1 169 ? 3.288 -11.613 9.730 1.00 95.75 169 LYS A O 1
ATOM 1326 N N . LYS A 1 170 ? 4.192 -9.800 8.744 1.00 96.81 170 LYS A N 1
ATOM 1327 C CA . LYS A 1 170 ? 3.391 -8.814 9.492 1.00 96.81 170 LYS A CA 1
ATOM 1328 C C . LYS A 1 170 ? 1.894 -9.019 9.264 1.00 96.81 170 LYS A C 1
ATOM 1330 O O . LYS A 1 170 ? 1.121 -8.994 10.213 1.00 96.81 170 LYS A O 1
ATOM 1335 N N . ALA A 1 171 ? 1.476 -9.253 8.019 1.00 97.62 171 ALA A N 1
ATOM 1336 C CA . ALA A 1 171 ? 0.072 -9.505 7.712 1.00 97.62 171 ALA A CA 1
ATOM 1337 C C . ALA A 1 171 ? -0.450 -10.791 8.378 1.00 97.62 171 ALA A C 1
ATOM 1339 O O . ALA A 1 171 ? -1.557 -10.797 8.911 1.00 97.62 171 ALA A O 1
ATOM 1340 N N . TYR A 1 172 ? 0.358 -11.853 8.405 1.00 96.94 172 TYR A N 1
ATOM 1341 C CA . TYR A 1 172 ? 0.017 -13.098 9.092 1.00 96.94 172 TYR A CA 1
ATOM 1342 C C . TYR A 1 172 ? -0.077 -12.921 10.613 1.00 96.94 172 TYR A C 1
ATOM 1344 O O . TYR A 1 172 ? -1.013 -13.414 11.233 1.00 96.94 172 TYR A O 1
ATOM 1352 N N . GLU A 1 173 ? 0.852 -12.173 11.211 1.00 96.19 173 GLU A N 1
ATOM 1353 C CA . GLU A 1 173 ? 0.804 -11.798 12.631 1.00 96.19 173 GLU A CA 1
ATOM 1354 C C . GLU A 1 173 ? -0.485 -11.042 12.967 1.00 96.19 173 GLU A C 1
ATOM 1356 O O . GLU A 1 173 ? -1.151 -11.370 13.941 1.00 96.19 173 GLU A O 1
ATOM 1361 N N . GLN A 1 174 ? -0.918 -10.108 12.115 1.00 97.50 174 GLN A N 1
ATOM 1362 C CA . GLN A 1 174 ? -2.203 -9.430 12.314 1.00 97.50 174 GLN A CA 1
ATOM 1363 C C . GLN A 1 174 ? -3.406 -10.385 12.241 1.00 97.50 174 GLN A C 1
ATOM 1365 O O . GLN A 1 174 ? -4.376 -10.191 12.969 1.00 97.50 174 GLN A O 1
ATOM 1370 N N . LEU A 1 175 ? -3.366 -11.418 11.391 1.00 97.44 175 LEU A N 1
ATOM 1371 C CA . LEU A 1 175 ? -4.427 -12.432 11.342 1.00 97.44 175 LEU A CA 1
ATOM 1372 C C . LEU A 1 175 ? -4.450 -13.314 12.598 1.00 97.44 175 LEU A C 1
ATOM 1374 O O . LEU A 1 175 ? -5.540 -13.674 13.044 1.00 97.44 175 LEU A O 1
ATOM 1378 N N . LEU A 1 176 ? -3.283 -13.633 13.171 1.00 96.31 176 LEU A N 1
ATOM 1379 C CA . LEU A 1 176 ? -3.177 -14.311 14.470 1.00 96.31 176 LEU A CA 1
ATOM 1380 C C . LEU A 1 176 ? -3.788 -13.449 15.580 1.00 96.31 176 LEU A C 1
ATOM 1382 O O . LEU A 1 176 ? -4.618 -13.933 16.341 1.00 96.31 176 LEU A O 1
ATOM 1386 N N . ASP A 1 177 ? -3.435 -12.162 15.634 1.00 94.94 177 ASP A N 1
ATOM 1387 C CA . ASP A 1 177 ? -3.920 -11.232 16.663 1.00 94.94 177 ASP A CA 1
ATOM 1388 C C . ASP A 1 177 ? -5.443 -11.026 16.615 1.00 94.94 177 ASP A C 1
ATOM 1390 O O . ASP A 1 177 ? -6.074 -10.761 17.637 1.00 94.94 177 ASP A O 1
ATOM 1394 N N . ILE A 1 178 ? -6.046 -11.114 15.425 1.00 96.06 178 ILE A N 1
ATOM 1395 C CA . ILE A 1 178 ? -7.505 -11.054 15.239 1.00 96.06 178 ILE A CA 1
ATOM 1396 C C . ILE A 1 178 ? -8.174 -12.397 15.600 1.00 96.06 178 ILE A C 1
ATOM 1398 O O . ILE A 1 178 ? -9.387 -12.439 15.796 1.00 96.06 178 ILE A O 1
ATOM 1402 N N . GLY A 1 179 ? -7.411 -13.489 15.705 1.00 95.31 179 GLY A N 1
ATOM 1403 C CA . GLY A 1 179 ? -7.937 -14.842 15.908 1.00 95.31 179 GLY A CA 1
ATOM 1404 C C . GLY A 1 179 ? -8.550 -15.446 14.643 1.00 95.31 179 GLY A C 1
ATOM 1405 O O . GLY A 1 179 ? -9.433 -16.294 14.726 1.00 95.31 179 GLY A O 1
ATOM 1406 N N . PHE A 1 180 ? -8.132 -14.981 13.460 1.00 96.94 180 PHE A N 1
ATOM 1407 C CA . PHE A 1 180 ? -8.558 -15.577 12.190 1.00 96.94 180 PHE A CA 1
ATOM 1408 C C . PHE A 1 180 ? -7.777 -16.859 11.866 1.00 96.94 180 PHE A C 1
ATOM 1410 O O . PHE A 1 180 ? -8.282 -17.739 11.170 1.00 96.94 180 PHE A O 1
ATOM 1417 N N . VAL A 1 181 ? -6.539 -16.956 12.353 1.00 95.75 181 VAL A N 1
ATOM 1418 C CA . VAL A 1 181 ? -5.695 -18.152 12.265 1.00 95.75 181 VAL A CA 1
ATOM 1419 C C . VAL A 1 181 ? -5.146 -18.488 13.648 1.00 95.75 181 VAL A C 1
ATOM 1421 O O . VAL A 1 181 ? -4.906 -17.587 14.445 1.00 95.75 181 VAL A O 1
ATOM 1424 N N . ASP A 1 182 ? -4.888 -19.773 13.897 1.00 93.62 182 ASP A N 1
ATOM 1425 C CA . ASP A 1 182 ? -4.526 -20.261 15.239 1.00 93.62 182 ASP A CA 1
ATOM 1426 C C . ASP A 1 182 ? -3.083 -20.785 15.335 1.00 93.62 182 ASP A C 1
ATOM 1428 O O . ASP A 1 182 ? -2.583 -21.078 16.421 1.00 93.62 182 ASP A O 1
ATOM 1432 N N . ALA A 1 183 ? -2.396 -20.938 14.199 1.00 92.31 183 ALA A N 1
ATOM 1433 C CA . ALA A 1 183 ? -1.066 -21.538 14.135 1.00 92.31 183 ALA A CA 1
ATOM 1434 C C . ALA A 1 183 ? -0.006 -20.490 13.764 1.00 92.31 183 ALA A C 1
ATOM 1436 O O . ALA A 1 183 ? -0.107 -19.896 12.690 1.00 92.31 183 ALA A O 1
ATOM 1437 N N . PRO A 1 184 ? 1.037 -20.258 14.580 1.00 87.81 184 PRO A N 1
ATOM 1438 C CA . PRO A 1 184 ? 2.119 -19.352 14.210 1.00 87.81 184 PRO A CA 1
ATOM 1439 C C . PRO A 1 184 ? 2.950 -19.900 13.040 1.00 87.81 184 PRO A C 1
ATOM 1441 O O . PRO A 1 184 ? 3.052 -21.114 12.846 1.00 87.81 184 PRO A O 1
ATOM 1444 N N . ILE A 1 185 ? 3.597 -19.007 12.277 1.00 83.44 185 ILE A N 1
ATOM 1445 C CA . ILE A 1 185 ? 4.567 -19.417 11.250 1.00 83.44 185 ILE A CA 1
ATOM 1446 C C . ILE A 1 185 ? 5.724 -20.118 11.963 1.00 83.44 185 ILE A C 1
ATOM 1448 O O . ILE A 1 185 ? 6.491 -19.489 12.693 1.00 83.44 185 ILE A O 1
ATOM 1452 N N . SER A 1 186 ? 5.847 -21.429 11.756 1.00 78.56 186 SER A N 1
ATOM 1453 C CA . SER A 1 186 ? 6.975 -22.188 12.286 1.00 78.56 186 SER A CA 1
ATOM 1454 C C . SER A 1 186 ? 8.254 -21.723 11.586 1.00 78.56 186 SER A C 1
ATOM 1456 O O . SER A 1 186 ? 8.285 -21.715 10.351 1.00 78.56 186 SER A O 1
ATOM 1458 N N . PRO A 1 187 ? 9.316 -21.342 12.317 1.00 66.38 187 PRO A N 1
ATOM 1459 C CA . PRO A 1 187 ? 10.612 -21.159 11.688 1.00 66.38 187 PRO A CA 1
ATOM 1460 C C . PRO A 1 187 ? 11.007 -22.500 11.066 1.00 66.38 187 PRO A C 1
ATOM 1462 O O . PRO A 1 187 ? 11.041 -23.516 11.760 1.00 66.38 187 PRO A O 1
ATOM 1465 N N . THR A 1 188 ? 11.245 -22.519 9.752 1.00 60.94 188 THR A N 1
ATOM 1466 C CA . THR A 1 188 ? 11.696 -23.723 9.050 1.00 60.94 188 THR A CA 1
ATOM 1467 C C . THR A 1 188 ? 12.914 -24.275 9.793 1.00 60.94 188 THR A C 1
ATOM 1469 O O . THR A 1 188 ? 13.900 -23.540 9.926 1.00 60.94 188 THR A O 1
ATOM 1472 N N . PRO A 1 189 ? 12.883 -25.518 10.309 1.00 56.97 189 PRO A N 1
ATOM 1473 C CA . PRO A 1 189 ? 14.083 -26.106 10.876 1.00 56.97 189 PRO A CA 1
ATOM 1474 C C . PRO A 1 189 ? 15.161 -26.116 9.780 1.00 56.97 189 PRO A C 1
ATOM 1476 O O . PRO A 1 189 ? 14.834 -26.397 8.620 1.00 56.97 189 PRO A O 1
ATOM 1479 N N . PRO A 1 190 ? 16.426 -25.777 10.094 1.00 59.28 190 PRO A N 1
ATOM 1480 C CA . PRO A 1 190 ? 17.506 -25.897 9.121 1.00 59.28 190 PRO A CA 1
ATOM 1481 C C . PRO A 1 190 ? 17.489 -27.317 8.541 1.00 59.28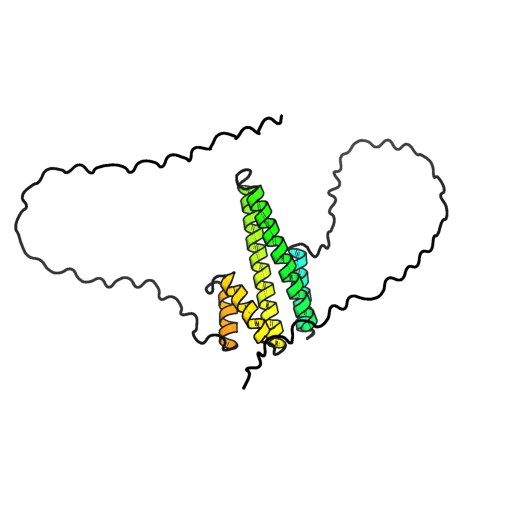 190 PRO A C 1
ATOM 1483 O O . PRO A 1 190 ? 17.108 -28.244 9.268 1.00 59.28 190 PRO A O 1
ATOM 1486 N N . PRO A 1 191 ? 17.857 -27.505 7.257 1.00 58.44 191 PRO A N 1
ATOM 1487 C CA . PRO A 1 191 ? 17.847 -28.822 6.637 1.00 58.44 191 PRO A CA 1
ATOM 1488 C C . PRO A 1 191 ? 18.602 -29.777 7.552 1.00 58.44 191 PRO A C 1
ATOM 1490 O O . PRO A 1 191 ? 19.794 -29.600 7.803 1.00 58.44 191 PRO A O 1
ATOM 1493 N N . SER A 1 192 ? 17.869 -30.730 8.122 1.00 49.66 192 SER A N 1
ATOM 1494 C CA . SER A 1 192 ? 18.437 -31.736 9.000 1.00 49.66 192 SER A CA 1
ATOM 1495 C C . SER A 1 192 ? 19.424 -32.506 8.142 1.00 49.66 192 SER A C 1
ATOM 1497 O O . SER A 1 192 ? 19.028 -33.186 7.194 1.00 49.66 192 SER A O 1
ATOM 1499 N N . THR A 1 193 ? 20.716 -32.344 8.415 1.00 57.72 193 THR A N 1
ATOM 1500 C CA . THR A 1 193 ? 21.729 -33.234 7.866 1.00 57.72 193 THR A CA 1
ATOM 1501 C C . THR A 1 193 ? 21.273 -34.660 8.179 1.00 57.72 193 THR A C 1
ATOM 1503 O O . THR A 1 193 ? 20.967 -34.950 9.340 1.00 57.72 193 THR A O 1
ATOM 1506 N N . PRO A 1 194 ? 21.128 -35.538 7.169 1.00 63.19 194 PRO A N 1
ATOM 1507 C CA . PRO A 1 194 ? 20.691 -36.901 7.418 1.00 63.19 194 PRO A CA 1
ATOM 1508 C C . PRO A 1 194 ? 21.652 -37.554 8.421 1.00 63.19 194 PRO A C 1
ATOM 1510 O O . PRO A 1 194 ? 22.860 -37.306 8.348 1.00 63.19 194 PRO A O 1
ATOM 1513 N N . PRO A 1 195 ? 21.148 -38.365 9.366 1.00 52.88 195 PRO A N 1
ATOM 1514 C CA . PRO A 1 195 ? 22.004 -39.055 10.314 1.00 52.88 195 PRO A CA 1
ATOM 1515 C C . PRO A 1 195 ? 22.980 -39.934 9.533 1.00 52.88 195 PRO A C 1
ATOM 1517 O O . PRO A 1 195 ? 22.575 -40.829 8.786 1.00 52.88 195 PRO A O 1
ATOM 1520 N N . THR A 1 196 ? 24.275 -39.662 9.694 1.00 48.44 196 THR A N 1
ATOM 1521 C CA . THR A 1 196 ? 25.360 -40.512 9.212 1.00 48.44 196 THR A CA 1
ATOM 1522 C C . THR A 1 196 ? 25.200 -41.870 9.883 1.00 48.44 196 THR A C 1
ATOM 1524 O O . THR A 1 196 ? 25.591 -42.076 11.030 1.00 48.44 196 THR A O 1
ATOM 1527 N N . THR A 1 197 ? 24.554 -42.796 9.181 1.00 55.00 197 THR A N 1
ATOM 1528 C CA . THR A 1 197 ? 24.508 -44.198 9.586 1.00 55.00 197 THR A CA 1
ATOM 1529 C C . THR A 1 197 ? 25.936 -44.733 9.455 1.00 55.00 197 THR A C 1
ATOM 1531 O O . THR A 1 197 ? 26.522 -44.582 8.378 1.00 55.00 197 THR A O 1
ATOM 1534 N N . PRO A 1 198 ? 26.548 -45.296 10.513 1.00 56.47 198 PRO A N 1
ATOM 1535 C CA . PRO A 1 198 ? 27.882 -45.871 10.398 1.00 56.47 198 PRO A CA 1
ATOM 1536 C C . PRO A 1 198 ? 27.846 -47.047 9.404 1.00 56.47 198 PRO A C 1
ATOM 1538 O O . PRO A 1 198 ? 26.874 -47.808 9.397 1.00 56.47 198 PRO A O 1
ATOM 1541 N N . PRO A 1 199 ? 28.866 -47.198 8.540 1.00 59.03 199 PRO A N 1
ATOM 1542 C CA . PRO A 1 199 ? 28.872 -48.245 7.527 1.00 59.03 199 PRO A CA 1
ATOM 1543 C C . PRO A 1 199 ? 28.918 -49.634 8.189 1.00 59.03 199 PRO A C 1
ATOM 1545 O O . PRO A 1 199 ? 29.650 -49.818 9.167 1.00 59.03 199 PRO A O 1
ATOM 1548 N N . PRO A 1 200 ? 28.176 -50.631 7.674 1.00 56.53 200 PRO A N 1
ATOM 1549 C CA . PRO A 1 200 ? 28.253 -51.994 8.178 1.00 56.53 200 PRO A CA 1
ATOM 1550 C C . PRO A 1 200 ? 29.622 -52.609 7.855 1.00 56.53 200 PRO A C 1
ATOM 1552 O O . PRO A 1 200 ? 30.129 -52.503 6.738 1.00 56.53 200 PRO A O 1
ATOM 1555 N N . SER A 1 201 ? 30.225 -53.259 8.850 1.00 47.03 201 SER A N 1
ATOM 1556 C CA . SER A 1 201 ? 31.486 -53.992 8.729 1.00 47.03 201 SER A CA 1
ATOM 1557 C C . SER A 1 201 ? 31.325 -55.226 7.827 1.00 47.03 201 SER A C 1
ATOM 1559 O O . SER A 1 201 ? 30.538 -56.116 8.137 1.00 47.03 201 SER A O 1
ATOM 1561 N N . THR A 1 202 ? 32.088 -55.316 6.737 1.00 54.22 202 THR A N 1
ATOM 1562 C CA . THR A 1 202 ? 32.218 -56.532 5.903 1.00 54.22 202 THR A CA 1
ATOM 1563 C C . THR A 1 202 ? 33.472 -57.334 6.254 1.00 54.22 202 THR A C 1
ATOM 1565 O O . THR A 1 202 ? 34.530 -56.729 6.438 1.00 54.22 202 THR A O 1
ATOM 1568 N N . PRO A 1 203 ? 33.394 -58.681 6.259 1.00 48.31 203 PRO A N 1
ATOM 1569 C CA . PRO A 1 203 ? 34.365 -59.489 5.487 1.00 48.31 203 PRO A CA 1
ATOM 1570 C C . PRO A 1 203 ? 33.758 -60.803 4.896 1.00 48.31 203 PRO A C 1
ATOM 1572 O O . PRO A 1 203 ? 32.680 -61.208 5.319 1.00 48.31 203 PRO A O 1
ATOM 1575 N N . PRO A 1 204 ? 34.459 -61.587 4.043 1.00 53.34 204 PRO A N 1
ATOM 1576 C CA . PRO A 1 204 ? 35.049 -61.245 2.746 1.00 53.34 204 PRO A CA 1
ATOM 1577 C C . PRO A 1 204 ? 34.633 -62.203 1.583 1.00 53.34 204 PRO A C 1
ATOM 1579 O O . PRO A 1 204 ? 34.192 -63.330 1.786 1.00 53.34 204 PRO A O 1
ATOM 1582 N N . THR A 1 205 ? 34.930 -61.758 0.351 1.00 46.34 205 THR A N 1
ATOM 1583 C CA . THR A 1 205 ? 35.319 -62.525 -0.866 1.00 46.34 205 THR A CA 1
ATOM 1584 C C . THR A 1 205 ? 34.343 -63.465 -1.594 1.00 46.34 205 THR A C 1
ATOM 1586 O O . THR A 1 205 ? 34.132 -64.605 -1.199 1.00 46.34 205 THR A O 1
ATOM 1589 N N . THR A 1 206 ? 33.976 -63.073 -2.824 1.00 44.34 206 THR A N 1
ATOM 1590 C CA . THR A 1 206 ? 34.062 -63.921 -4.039 1.00 44.34 206 THR A CA 1
ATOM 1591 C C . THR A 1 206 ? 34.282 -63.006 -5.269 1.00 44.34 206 THR A C 1
ATOM 1593 O O . THR A 1 206 ? 33.625 -61.967 -5.343 1.00 44.34 206 THR A O 1
ATOM 1596 N N . PRO A 1 207 ? 35.222 -63.299 -6.195 1.00 56.62 207 PRO A N 1
ATOM 1597 C CA . PRO A 1 207 ? 35.537 -62.437 -7.345 1.00 56.62 207 PRO A CA 1
ATOM 1598 C C . PRO A 1 207 ? 34.536 -62.601 -8.516 1.00 56.62 207 PRO A C 1
ATOM 1600 O O . PRO A 1 207 ? 33.821 -63.603 -8.567 1.00 56.62 207 PRO A O 1
ATOM 1603 N N . PRO A 1 208 ? 34.468 -61.638 -9.463 1.00 61.56 208 PRO A N 1
ATOM 1604 C CA . PRO A 1 208 ? 33.399 -61.553 -10.462 1.00 61.56 208 PRO A CA 1
ATOM 1605 C C . PRO A 1 208 ? 33.700 -62.359 -11.741 1.00 61.56 208 PRO A C 1
ATOM 1607 O O . PRO A 1 208 ? 34.866 -62.480 -12.123 1.00 61.56 208 PRO A O 1
ATOM 1610 N N . PRO A 1 209 ? 32.682 -62.816 -12.496 1.00 54.34 209 PRO A N 1
ATOM 1611 C CA . PRO A 1 209 ? 32.832 -63.094 -13.916 1.00 54.34 209 PRO A CA 1
ATOM 1612 C C . PRO A 1 209 ? 32.648 -61.805 -14.732 1.00 54.34 209 PRO A C 1
ATOM 1614 O O . PRO A 1 209 ? 31.652 -61.095 -14.603 1.00 54.34 209 PRO A O 1
ATOM 1617 N N . ASN A 1 210 ? 33.629 -61.524 -15.587 1.00 53.28 210 ASN A N 1
ATOM 1618 C CA . ASN A 1 210 ? 33.619 -60.455 -16.581 1.00 53.28 210 ASN A CA 1
ATOM 1619 C C . ASN A 1 210 ? 32.449 -60.601 -17.570 1.00 53.28 210 ASN A C 1
ATOM 1621 O O . ASN A 1 210 ? 32.322 -61.642 -18.215 1.00 53.28 210 ASN A O 1
ATOM 1625 N N . THR A 1 211 ? 31.694 -59.521 -17.790 1.00 52.09 211 THR A N 1
ATOM 1626 C CA . THR A 1 211 ? 30.830 -59.353 -18.974 1.00 52.09 211 THR A CA 1
ATOM 1627 C C . THR A 1 211 ? 31.263 -58.120 -19.789 1.00 52.09 211 THR A C 1
ATOM 1629 O O . THR A 1 211 ? 31.536 -57.082 -19.184 1.00 52.09 211 THR A O 1
ATOM 1632 N N . PRO A 1 212 ? 31.353 -58.214 -21.135 1.00 61.34 212 PRO A N 1
ATOM 1633 C CA . PRO A 1 212 ? 31.748 -57.117 -22.035 1.00 61.34 212 PRO A CA 1
ATOM 1634 C C . PRO A 1 212 ? 30.770 -55.918 -22.055 1.00 61.34 212 PRO A C 1
ATOM 1636 O O . PRO A 1 212 ? 29.632 -56.044 -21.598 1.00 61.34 212 PRO A O 1
ATOM 1639 N N . PRO A 1 213 ? 31.177 -54.753 -22.605 1.00 52.78 213 PRO A N 1
ATOM 1640 C CA . PRO A 1 213 ? 30.437 -53.499 -22.483 1.00 52.78 213 PRO A CA 1
ATOM 1641 C C . PRO A 1 213 ? 29.135 -53.508 -23.293 1.00 52.78 213 PRO A C 1
ATOM 1643 O O . PRO A 1 213 ? 29.133 -53.742 -24.501 1.00 52.78 213 PRO A O 1
ATOM 1646 N N . THR A 1 214 ? 28.026 -53.190 -22.625 1.00 47.50 214 THR A N 1
ATOM 1647 C CA . THR A 1 214 ? 26.753 -52.873 -23.282 1.00 47.50 214 THR A CA 1
ATOM 1648 C C . THR A 1 214 ? 26.754 -51.396 -23.671 1.00 47.50 214 THR A C 1
ATOM 1650 O O . THR A 1 214 ? 26.913 -50.515 -22.830 1.00 47.50 214 THR A O 1
ATOM 1653 N N . ILE A 1 215 ? 26.603 -51.147 -24.968 1.00 55.72 215 ILE A N 1
ATOM 1654 C CA . ILE A 1 215 ? 26.399 -49.838 -25.596 1.00 55.72 215 ILE A CA 1
ATOM 1655 C C . ILE A 1 215 ? 25.096 -49.218 -25.050 1.00 55.72 215 ILE A C 1
ATOM 1657 O O . ILE A 1 215 ? 24.064 -49.889 -25.112 1.00 55.72 215 ILE A O 1
ATOM 1661 N N . PRO A 1 216 ? 25.078 -47.967 -24.551 1.00 62.84 216 PRO A N 1
ATOM 1662 C CA . PRO A 1 216 ? 23.824 -47.287 -24.251 1.00 62.84 216 PRO A CA 1
ATOM 1663 C C . PRO A 1 216 ? 23.113 -46.879 -25.560 1.00 62.84 216 PRO A C 1
ATOM 1665 O O . PRO A 1 216 ? 23.730 -46.238 -26.415 1.00 62.84 216 PRO A O 1
ATOM 1668 N N . PRO A 1 217 ? 21.824 -47.219 -25.744 1.00 55.09 217 PRO A N 1
ATOM 1669 C CA . PRO A 1 217 ? 21.034 -46.750 -26.872 1.00 55.09 217 PRO A CA 1
ATOM 1670 C C . PRO A 1 217 ? 20.585 -45.295 -26.688 1.00 55.09 217 PRO A C 1
ATOM 1672 O O . PRO A 1 217 ? 20.063 -44.928 -25.641 1.00 55.09 217 PRO A O 1
ATOM 1675 N N . GLY A 1 218 ? 20.694 -44.521 -27.770 1.00 46.34 218 GLY A N 1
ATOM 1676 C CA . GLY A 1 218 ? 19.630 -43.622 -28.224 1.00 46.34 218 GLY A CA 1
ATOM 1677 C C . GLY A 1 218 ? 19.401 -42.332 -27.437 1.00 46.34 218 GLY A C 1
ATOM 1678 O O . GLY A 1 218 ? 18.624 -42.276 -26.491 1.00 46.34 218 GLY A O 1
ATOM 1679 N N . THR A 1 219 ? 19.986 -41.251 -27.942 1.00 54.53 219 THR A N 1
ATOM 1680 C CA . THR A 1 219 ? 19.531 -39.871 -27.741 1.00 54.53 219 THR A CA 1
ATOM 1681 C C . THR A 1 219 ? 18.029 -39.741 -28.078 1.00 54.53 219 THR A C 1
ATOM 1683 O O . THR A 1 219 ? 17.616 -40.240 -29.128 1.00 54.53 219 THR A O 1
ATOM 1686 N N . PRO A 1 220 ? 17.196 -39.070 -27.259 1.00 67.31 220 PRO A N 1
ATOM 1687 C CA . PRO A 1 220 ? 15.816 -38.761 -27.633 1.00 67.31 220 PRO A CA 1
ATOM 1688 C C . PRO A 1 220 ? 15.775 -37.813 -28.846 1.00 67.31 220 PRO A C 1
ATOM 1690 O O . PRO A 1 220 ? 16.599 -36.896 -28.915 1.00 67.31 220 PRO A O 1
ATOM 1693 N N . PRO A 1 221 ? 14.837 -37.982 -29.795 1.00 60.16 221 PRO A N 1
ATOM 1694 C CA . PRO A 1 221 ? 14.710 -37.076 -30.930 1.00 60.16 221 PRO A CA 1
ATOM 1695 C C . PRO A 1 221 ? 14.225 -35.685 -30.495 1.00 60.16 221 PRO A C 1
ATOM 1697 O O . PRO A 1 221 ? 13.343 -35.538 -29.650 1.00 60.16 221 PRO A O 1
ATOM 1700 N N . ILE A 1 222 ? 14.810 -34.666 -31.125 1.00 63.72 222 ILE A N 1
ATOM 1701 C CA . ILE A 1 222 ? 14.401 -33.258 -31.067 1.00 63.72 222 ILE A CA 1
ATOM 1702 C C . ILE A 1 222 ? 12.932 -33.128 -31.518 1.00 63.72 222 ILE A C 1
ATOM 1704 O O . ILE A 1 222 ? 12.585 -33.669 -32.571 1.00 63.72 222 ILE A O 1
ATOM 1708 N N . PRO A 1 223 ? 12.065 -32.399 -30.790 1.00 64.94 223 PRO A N 1
ATOM 1709 C CA . PRO A 1 223 ? 10.715 -32.108 -31.260 1.00 64.94 223 PRO A CA 1
ATOM 1710 C C . PRO A 1 223 ? 10.760 -31.161 -32.469 1.00 64.94 223 PRO A C 1
ATOM 1712 O O . PRO A 1 223 ? 11.344 -30.079 -32.414 1.00 64.94 223 PRO A O 1
ATOM 1715 N N . THR A 1 224 ? 10.133 -31.570 -33.571 1.00 65.12 224 THR A N 1
ATOM 1716 C CA . THR A 1 224 ? 9.898 -30.728 -34.751 1.00 65.12 224 THR A CA 1
ATOM 1717 C C . THR A 1 224 ? 8.916 -29.593 -34.431 1.00 65.12 224 THR A C 1
ATOM 1719 O O . THR A 1 224 ? 7.931 -29.835 -33.728 1.00 65.12 224 THR A O 1
ATOM 1722 N N . PRO A 1 225 ? 9.127 -28.373 -34.958 1.00 65.94 225 PRO A N 1
ATOM 1723 C CA . PRO A 1 225 ? 8.193 -27.264 -34.781 1.00 65.94 225 PRO A CA 1
ATOM 1724 C C . PRO A 1 225 ? 6.857 -27.518 -35.508 1.00 65.94 225 PRO A C 1
ATOM 1726 O O . PRO A 1 225 ? 6.829 -28.247 -36.504 1.00 65.94 225 PRO A O 1
ATOM 1729 N N . PRO A 1 226 ? 5.745 -26.920 -35.041 1.00 66.81 226 PRO A N 1
ATOM 1730 C CA . PRO A 1 226 ? 4.434 -27.095 -35.654 1.00 66.81 226 PRO A CA 1
ATOM 1731 C C . PRO A 1 226 ? 4.380 -26.472 -37.056 1.00 66.81 226 PRO A C 1
ATOM 1733 O O . PRO A 1 226 ? 4.744 -25.315 -37.261 1.00 66.81 226 PRO A O 1
ATOM 1736 N N . THR A 1 227 ? 3.879 -27.244 -38.017 1.00 60.91 227 THR A N 1
ATOM 1737 C CA . THR A 1 227 ? 3.510 -26.791 -39.362 1.00 60.91 227 THR A CA 1
ATOM 1738 C C . THR A 1 227 ? 2.303 -25.856 -39.306 1.00 60.91 227 THR A C 1
ATOM 1740 O O . THR A 1 227 ? 1.213 -26.259 -38.899 1.00 60.91 227 THR A O 1
ATOM 1743 N N . THR A 1 228 ? 2.491 -24.616 -39.749 1.00 67.12 228 THR A N 1
ATOM 1744 C CA . THR A 1 228 ? 1.427 -23.630 -39.975 1.00 67.12 228 THR A CA 1
ATOM 1745 C C . THR A 1 228 ? 0.499 -24.100 -41.107 1.00 67.12 228 THR A C 1
ATOM 1747 O O . THR A 1 228 ? 1.005 -24.498 -42.160 1.00 67.12 228 THR A O 1
ATOM 1750 N N . PRO A 1 229 ? -0.837 -24.061 -40.952 1.00 69.94 229 PRO A N 1
ATOM 1751 C CA . PRO A 1 229 ? -1.751 -24.373 -42.048 1.00 69.94 229 PRO A CA 1
ATOM 1752 C C . PRO A 1 229 ? -1.741 -23.266 -43.123 1.00 69.94 229 PRO A C 1
ATOM 1754 O O . PRO A 1 229 ? -1.536 -22.093 -42.795 1.00 69.94 229 PRO A O 1
ATOM 1757 N N . PRO A 1 230 ? -1.966 -23.609 -44.407 1.00 72.31 230 PRO A N 1
ATOM 1758 C CA . PRO A 1 230 ? -2.035 -22.635 -45.492 1.00 72.31 230 PRO A CA 1
ATOM 1759 C C . PRO A 1 230 ? -3.300 -21.757 -45.404 1.00 72.31 230 PRO A C 1
ATOM 1761 O O . PRO A 1 230 ? -4.310 -22.181 -44.836 1.00 72.31 230 PRO A O 1
ATOM 1764 N N . PRO A 1 231 ? -3.277 -20.542 -45.985 1.00 66.62 231 PRO A N 1
ATOM 1765 C CA . PRO A 1 231 ? -4.409 -19.623 -45.954 1.00 66.62 231 PRO A CA 1
ATOM 1766 C C . PRO A 1 231 ? -5.588 -20.145 -46.788 1.00 66.62 231 PRO A C 1
ATOM 1768 O O . PRO A 1 231 ? -5.449 -20.469 -47.966 1.00 66.62 231 PRO A O 1
ATOM 1771 N N . THR A 1 232 ? -6.771 -20.184 -46.176 1.00 69.88 232 THR A N 1
ATOM 1772 C CA . THR A 1 232 ? -8.052 -20.459 -46.838 1.00 69.88 232 THR A CA 1
ATOM 1773 C C . THR A 1 232 ? -8.428 -19.327 -47.792 1.00 69.88 232 THR A C 1
ATOM 1775 O O . THR A 1 232 ? -8.550 -18.172 -47.386 1.00 69.88 232 THR A O 1
ATOM 1778 N N . THR A 1 233 ? -8.634 -19.667 -49.062 1.00 72.06 233 THR A N 1
ATOM 1779 C CA . THR A 1 233 ? -9.149 -18.774 -50.108 1.00 72.06 233 THR A CA 1
ATOM 1780 C C . THR A 1 233 ? -10.638 -18.475 -49.863 1.00 72.06 233 THR A C 1
ATOM 1782 O O . THR A 1 233 ? -11.377 -19.398 -49.513 1.00 72.06 233 THR A O 1
ATOM 1785 N N . PRO A 1 234 ? -11.118 -17.227 -50.031 1.00 71.75 234 PRO A N 1
ATOM 1786 C CA . PRO A 1 234 ? -12.539 -16.913 -49.888 1.00 71.75 234 PRO A CA 1
ATOM 1787 C C . PRO A 1 234 ? -13.370 -17.424 -51.084 1.00 71.75 234 PRO A C 1
ATOM 1789 O O . PRO A 1 234 ? -12.850 -17.510 -52.199 1.00 71.75 234 PRO A O 1
ATOM 1792 N N . PRO A 1 235 ? -14.659 -17.752 -50.874 1.00 69.19 235 PRO A N 1
ATOM 1793 C CA . PRO A 1 235 ? -15.532 -18.281 -51.918 1.00 69.19 235 PRO A CA 1
ATOM 1794 C C . PRO A 1 235 ? -15.899 -17.221 -52.966 1.00 69.19 235 PRO A C 1
ATOM 1796 O O . PRO A 1 235 ? -16.229 -16.081 -52.642 1.00 69.19 235 PRO A O 1
ATOM 1799 N N . THR A 1 236 ? -15.876 -17.632 -54.233 1.00 66.56 236 THR A N 1
ATOM 1800 C CA . THR A 1 236 ? -16.395 -16.879 -55.380 1.00 66.56 236 THR A CA 1
ATOM 1801 C C . THR A 1 236 ? -17.923 -16.815 -55.301 1.00 66.56 236 THR A C 1
ATOM 1803 O O . THR A 1 236 ? -18.581 -17.852 -55.240 1.00 66.56 236 THR A O 1
ATOM 1806 N N . MET A 1 237 ? -18.486 -15.606 -55.276 1.00 66.31 237 MET A N 1
ATOM 1807 C CA . MET A 1 237 ? -19.934 -15.382 -55.341 1.00 66.31 237 MET A CA 1
ATOM 1808 C C . MET A 1 237 ? -20.430 -15.510 -56.796 1.00 66.31 237 MET A C 1
ATOM 1810 O O . MET A 1 237 ? -19.720 -15.043 -57.690 1.00 66.31 237 MET A O 1
ATOM 1814 N N . PRO A 1 238 ? -21.603 -16.126 -57.038 1.00 73.00 238 PRO A N 1
ATOM 1815 C CA . PRO A 1 238 ? -22.293 -16.082 -58.328 1.00 73.00 238 PRO A CA 1
ATOM 1816 C C . PRO A 1 238 ? -22.961 -14.727 -58.598 1.00 73.00 238 PRO A C 1
ATOM 1818 O O . PRO A 1 238 ? -23.350 -14.044 -57.620 1.00 73.00 238 PRO A O 1
#

Radius of gyration: 34.01 Å; chains: 1; bounding box: 84×110×75 Å

Secondary structure (DSSP, 8-state):
--PPP--SSSS----------------------------------------------SSSHHHHHHHHHHHHHHHHTT-HHHHHHHHHHHHHHHHHHHHHHHHHHHHHTTT-HHHHHHHHHHHHHHHHHHHHHHHHHHHHHHHTT-HHHHHHHHHHHHHHS-TTSHHHHHHHHHHHHHTS--S--PPPPP--PPP-PPPPPP----PPPP-PPPPPP-PPPPPPPPPPPPPPPPPPP-

Sequence (238 aa):
MPKLNINDRQFSLIFNLTTRYLLILTLSLIGLPITSLQAQETTSSESTPKSTIKLNSIFSIEGGKKLMQEADQAVDNQQYDLAAQKLQSARQVFNQLSNFYLQLFNSFSGLDNAVAESHRKKALETGIERDQATYELALVHRAQEKPELSIPLLIQIITSQSPTSGLGKKAYEQLLDIGFVDAPISPTPPPSTPPTTPPPSTPPTTPPPNTPPTIPPGTPPIPTPPTTPPPTTPPTMP